Protein AF-A0A5C3Q0N4-F1 (afdb_monomer_lite)

Sequence (280 aa):
MAGRRRWVVMALEQFWRDPDSVKQDEATLDPSADFDLLDEVTTETSALGIVVRTDFTDDEAWSRFLERLERGEEDMRRSMMPESSEAGPSGEGDATEDVAMRGPAQADQEEEEDSEDDEDDEDAPPRILATLSPPPTSPIRPLLSGLSNIAVLRLLLTPSLRPAPSPPKGIKHDSRNSPLVDRNGWQEVYGGEGELDIWVYDQRSNGDGSVRVVSPSSDVAVYGSATGDSWRARVDHIVDLQFSMRMSGMKIDFGGMDRWEYAERVRNIEEVEKGLSRTA

Secondary structure (DSSP, 8-state):
--SHHHHHHHHHHHHHH-TTT---------GGGS--TTHIIIII---SEEEEE---S-HHHHHHHHHHHHHHHHHHHHHHS----------------------------------------TTSPPPSEEEE---TT-TTHHHHTT--HHHHHHHHSEEEEEEPPPPPTTPPPPTT--TTT-BTTEEEEEE-TT--EEEEE-TTHHHH-EEEEE-SS--TT-TT--TT-EEEEEHHHHHHHHHHHHHS-------STTSS-HHHHHHHHHHHHHHHHTT-

pLDDT: mean 79.04, std 19.01, range [34.56, 98.56]

Radius of gyration: 24.94 Å; chains: 1; bounding box: 61×43×90 Å

Organism: NCBI:txid1884261

Structure (mmCIF, N/CA/C/O backbone):
data_AF-A0A5C3Q0N4-F1
#
_entry.id   AF-A0A5C3Q0N4-F1
#
loop_
_atom_site.group_PDB
_atom_site.id
_atom_site.type_symbol
_atom_site.label_atom_id
_atom_site.label_alt_id
_atom_site.label_comp_id
_atom_site.label_asym_id
_atom_site.label_entity_id
_atom_site.label_seq_id
_atom_site.pdbx_PDB_ins_code
_atom_site.Cartn_x
_atom_site.Cartn_y
_atom_site.Cartn_z
_atom_site.occupancy
_atom_site.B_iso_or_equiv
_atom_site.auth_seq_id
_atom_site.auth_comp_id
_atom_site.auth_asym_id
_atom_site.auth_atom_id
_atom_site.pdbx_PDB_model_num
ATOM 1 N N . MET A 1 1 ? -7.690 11.797 -10.158 1.00 52.19 1 MET A N 1
ATOM 2 C CA . MET A 1 1 ? -6.397 12.375 -9.745 1.00 52.19 1 MET A CA 1
ATOM 3 C C . MET A 1 1 ? -6.193 13.685 -10.488 1.00 52.19 1 MET A C 1
ATOM 5 O O . MET A 1 1 ? -6.034 13.667 -11.699 1.00 52.19 1 MET A O 1
ATOM 9 N N . ALA A 1 2 ? -6.305 14.823 -9.825 1.00 48.38 2 ALA A N 1
ATOM 10 C CA . ALA A 1 2 ? -5.721 16.085 -10.277 1.00 48.38 2 ALA A CA 1
ATOM 11 C C . ALA A 1 2 ? -4.778 16.474 -9.135 1.00 48.38 2 ALA A C 1
ATOM 13 O O . ALA A 1 2 ? -5.197 16.350 -7.990 1.00 48.38 2 ALA A O 1
ATOM 14 N N . GLY A 1 3 ? -3.514 16.773 -9.426 1.00 73.44 3 GLY A N 1
ATOM 15 C CA . GLY A 1 3 ? -2.507 17.025 -8.392 1.00 73.44 3 GLY A CA 1
ATOM 16 C C . GLY A 1 3 ? -1.097 16.592 -8.795 1.00 73.44 3 GLY A C 1
ATOM 17 O O . GLY A 1 3 ? -0.907 15.899 -9.805 1.00 73.44 3 GLY A O 1
ATOM 18 N N . ARG A 1 4 ? -0.114 16.978 -7.973 1.00 79.56 4 ARG A N 1
ATOM 19 C CA . ARG A 1 4 ? 1.323 16.714 -8.151 1.00 79.56 4 ARG A CA 1
ATOM 20 C C . ARG A 1 4 ? 1.628 15.260 -8.515 1.00 79.56 4 ARG A C 1
ATOM 22 O O . ARG A 1 4 ? 2.335 15.015 -9.492 1.00 79.56 4 ARG A O 1
ATOM 29 N N . ARG A 1 5 ? 1.077 14.280 -7.785 1.00 82.06 5 ARG A N 1
ATOM 30 C CA . ARG A 1 5 ? 1.390 12.851 -7.998 1.00 82.06 5 ARG A CA 1
ATOM 31 C C . ARG A 1 5 ? 1.021 12.377 -9.399 1.00 82.06 5 ARG A C 1
ATOM 33 O O . ARG A 1 5 ? 1.782 11.639 -10.019 1.00 82.06 5 ARG A O 1
ATOM 40 N N . ARG A 1 6 ? -0.093 12.864 -9.960 1.00 82.12 6 ARG A N 1
ATOM 41 C CA . ARG A 1 6 ? -0.489 12.528 -11.337 1.00 82.12 6 ARG A CA 1
ATOM 42 C C . ARG A 1 6 ? 0.540 13.001 -12.355 1.00 82.12 6 ARG A C 1
ATOM 44 O O . ARG A 1 6 ? 0.815 12.270 -13.302 1.00 82.12 6 ARG A O 1
ATOM 51 N N . TRP A 1 7 ? 1.090 14.199 -12.176 1.00 83.12 7 TRP A N 1
ATOM 52 C CA . TRP A 1 7 ? 2.130 14.713 -13.063 1.00 83.12 7 TRP A CA 1
ATOM 53 C C . TRP A 1 7 ? 3.391 13.860 -13.004 1.00 83.12 7 TRP A C 1
ATOM 55 O O . TRP A 1 7 ? 3.920 13.506 -14.056 1.00 83.12 7 TRP A O 1
ATOM 65 N N . VAL A 1 8 ? 3.823 13.462 -11.803 1.00 85.38 8 VAL A N 1
ATOM 66 C CA . VAL A 1 8 ? 4.985 12.574 -11.644 1.00 85.38 8 VAL A CA 1
ATOM 67 C C . VAL A 1 8 ? 4.727 11.219 -12.308 1.00 85.38 8 VAL A C 1
ATOM 69 O O . VAL A 1 8 ? 5.568 10.751 -13.069 1.00 85.38 8 VAL A O 1
ATOM 72 N N . VAL A 1 9 ? 3.545 10.622 -12.113 1.00 86.38 9 VAL A N 1
ATOM 73 C CA . VAL A 1 9 ? 3.161 9.369 -12.791 1.00 86.38 9 VAL A CA 1
ATOM 74 C C . VAL A 1 9 ? 3.173 9.536 -14.314 1.00 86.38 9 VAL A C 1
ATOM 76 O O . VAL A 1 9 ? 3.708 8.682 -15.013 1.00 86.38 9 VAL A O 1
ATOM 79 N N . MET A 1 10 ? 2.650 10.641 -14.851 1.00 86.25 10 MET A N 1
ATOM 80 C CA . MET A 1 10 ? 2.678 10.901 -16.296 1.00 86.25 10 MET A CA 1
ATOM 81 C C . MET A 1 10 ? 4.103 11.067 -16.842 1.00 86.25 10 MET A C 1
ATOM 83 O O . MET A 1 10 ? 4.414 10.532 -17.907 1.00 86.25 10 MET A O 1
ATOM 87 N N . ALA A 1 11 ? 4.967 11.788 -16.125 1.00 87.19 11 ALA A N 1
ATOM 88 C CA . ALA A 1 11 ? 6.369 11.960 -16.497 1.00 87.19 11 ALA A CA 1
ATOM 89 C C . ALA A 1 11 ? 7.122 10.621 -16.467 1.00 87.19 11 ALA A C 1
ATOM 91 O O . ALA A 1 11 ? 7.887 10.312 -17.379 1.00 87.19 11 ALA A O 1
ATOM 92 N N . LEU A 1 12 ? 6.846 9.791 -15.463 1.00 88.75 12 LEU A N 1
ATOM 93 C CA . LEU A 1 12 ? 7.394 8.447 -15.333 1.00 88.75 12 LEU A CA 1
ATOM 94 C C . LEU A 1 12 ? 6.932 7.524 -16.469 1.00 88.75 12 LEU A C 1
ATOM 96 O O . LEU A 1 12 ? 7.740 6.822 -17.070 1.00 88.75 12 LEU A O 1
ATOM 100 N N . GLU A 1 13 ? 5.645 7.550 -16.816 1.00 89.38 13 GLU A N 1
ATOM 101 C CA . GLU A 1 13 ? 5.126 6.810 -17.969 1.00 89.38 13 GLU A CA 1
ATOM 102 C C . GLU A 1 13 ? 5.797 7.255 -19.272 1.00 89.38 13 GLU A C 1
ATOM 104 O O . GLU A 1 13 ? 6.130 6.417 -20.110 1.00 89.38 13 GLU A O 1
ATOM 109 N N . GLN A 1 14 ? 6.025 8.560 -19.445 1.00 87.06 14 GLN A N 1
ATOM 110 C CA . GLN A 1 14 ? 6.745 9.088 -20.600 1.00 87.06 14 GLN A CA 1
ATOM 111 C C . GLN A 1 14 ? 8.198 8.598 -20.633 1.00 87.06 14 GLN A C 1
ATOM 113 O O . GLN A 1 14 ? 8.644 8.140 -21.686 1.00 87.06 14 GLN A O 1
ATOM 118 N N . PHE A 1 15 ? 8.900 8.621 -19.495 1.00 89.25 15 PHE A N 1
ATOM 119 C CA . PHE A 1 15 ? 10.243 8.053 -19.370 1.00 89.25 15 PHE A CA 1
ATOM 120 C C . PHE A 1 15 ? 10.266 6.579 -19.793 1.00 89.25 15 PHE A C 1
ATOM 122 O O . PHE A 1 15 ? 11.111 6.176 -20.582 1.00 89.25 15 PHE A O 1
ATOM 129 N N . TRP A 1 16 ? 9.309 5.765 -19.346 1.00 89.88 16 TRP A N 1
ATOM 130 C CA . TRP A 1 16 ? 9.291 4.341 -19.687 1.00 89.88 16 TRP A CA 1
ATOM 131 C C . TRP A 1 16 ? 8.981 4.038 -21.156 1.00 89.88 16 TRP A C 1
ATOM 133 O O . TRP A 1 16 ? 9.352 2.962 -21.646 1.00 89.88 16 TRP A O 1
ATOM 143 N N . ARG A 1 17 ? 8.312 4.955 -21.867 1.00 87.00 17 ARG A N 1
ATOM 144 C CA . ARG A 1 17 ? 8.096 4.838 -23.317 1.00 87.00 17 ARG A CA 1
ATOM 145 C C . ARG A 1 17 ? 9.388 5.057 -24.095 1.00 87.00 17 ARG A C 1
ATOM 147 O O . ARG A 1 17 ? 9.651 4.297 -25.023 1.00 87.00 17 ARG A O 1
ATOM 154 N N . ASP A 1 18 ? 10.178 6.050 -23.704 1.00 84.94 18 ASP A N 1
ATOM 155 C CA . ASP A 1 18 ? 11.438 6.381 -24.366 1.00 84.94 18 ASP A CA 1
ATOM 156 C C . ASP A 1 18 ? 12.497 6.841 -23.345 1.00 84.94 18 ASP A C 1
ATOM 158 O O . ASP A 1 18 ? 12.704 8.048 -23.162 1.00 84.94 18 ASP A O 1
ATOM 162 N N . PRO A 1 19 ? 13.175 5.885 -22.675 1.00 81.62 19 PRO A N 1
ATOM 163 C CA . PRO A 1 19 ? 14.190 6.194 -21.669 1.00 81.62 19 PRO A CA 1
ATOM 164 C C . PRO A 1 19 ? 15.385 6.969 -22.240 1.00 81.62 19 PRO A C 1
ATOM 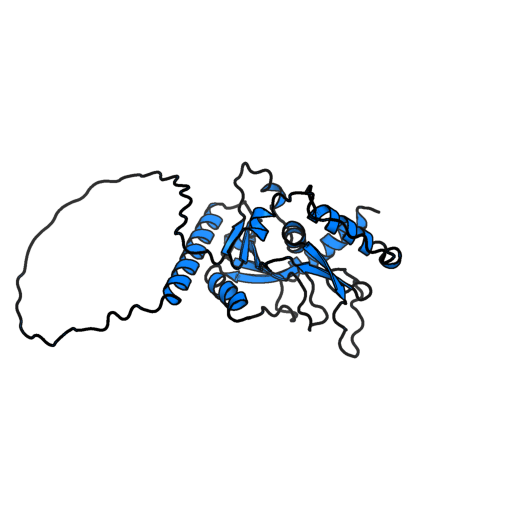166 O O . PRO A 1 19 ? 16.040 7.705 -21.507 1.00 81.62 19 PRO A O 1
ATOM 169 N N . ASP A 1 20 ? 15.654 6.828 -23.542 1.00 79.56 20 ASP A N 1
ATOM 170 C CA . ASP A 1 20 ? 16.784 7.466 -24.225 1.00 79.56 20 ASP A CA 1
ATOM 171 C C . ASP A 1 20 ? 16.478 8.923 -24.630 1.00 79.56 20 ASP A C 1
ATOM 173 O O . ASP A 1 20 ? 17.394 9.719 -24.857 1.00 79.56 20 ASP A O 1
ATOM 177 N N . SER A 1 21 ? 15.196 9.303 -24.713 1.00 71.69 21 SER A N 1
ATOM 178 C CA . SER A 1 21 ? 14.770 10.663 -25.083 1.00 71.69 21 SER A CA 1
ATOM 179 C C . SER A 1 21 ? 14.927 11.708 -23.985 1.00 71.69 21 SER A C 1
ATOM 181 O O . SER A 1 21 ? 15.011 12.906 -24.284 1.00 71.69 21 SER A O 1
ATOM 183 N N . VAL A 1 22 ? 14.963 11.285 -22.720 1.00 63.97 22 VAL A N 1
ATOM 184 C CA . VAL A 1 22 ? 15.022 12.202 -21.583 1.00 63.97 22 VAL A CA 1
ATOM 185 C C . VAL A 1 22 ? 16.471 12.635 -21.382 1.00 63.97 22 VAL A C 1
ATOM 187 O O . VAL A 1 22 ? 17.260 11.993 -20.693 1.00 63.97 22 VAL A O 1
ATOM 190 N N . LYS A 1 23 ? 16.843 13.758 -22.003 1.00 58.62 23 LYS A N 1
ATOM 191 C CA . LYS A 1 23 ? 18.068 14.474 -21.635 1.00 58.62 23 LYS A CA 1
ATOM 192 C C . LYS A 1 23 ? 17.918 14.916 -20.178 1.00 58.62 23 LYS A C 1
ATOM 194 O O . LYS A 1 23 ? 16.869 15.448 -19.828 1.00 58.62 23 LYS A O 1
ATOM 199 N N . GLN A 1 24 ? 18.943 14.691 -19.352 1.00 51.97 24 GLN A N 1
ATOM 200 C CA . GLN A 1 24 ? 19.031 15.174 -17.965 1.00 51.97 24 GLN A CA 1
ATOM 201 C C . GLN A 1 24 ? 19.107 16.714 -17.904 1.00 51.97 24 GLN A C 1
ATOM 203 O O . GLN A 1 24 ? 20.057 17.273 -17.366 1.00 51.97 24 GLN A O 1
ATOM 208 N N . ASP A 1 25 ? 18.146 17.426 -18.480 1.00 44.84 25 ASP A N 1
ATOM 209 C CA . ASP A 1 25 ? 17.916 18.803 -18.078 1.00 44.84 25 ASP A CA 1
ATOM 210 C C . ASP A 1 25 ? 17.132 18.724 -16.769 1.00 44.84 25 ASP A C 1
ATOM 212 O O . ASP A 1 25 ? 15.993 18.253 -16.743 1.00 44.84 25 ASP A O 1
ATOM 216 N N . GLU A 1 26 ? 17.786 19.107 -15.668 1.00 43.56 26 GLU A N 1
ATOM 217 C CA . GLU A 1 26 ? 17.176 19.296 -14.352 1.00 43.56 26 GLU A CA 1
ATOM 218 C C . GLU A 1 26 ? 16.040 20.318 -14.472 1.00 43.56 26 GLU A C 1
ATOM 220 O O . GLU A 1 26 ? 16.201 21.513 -14.230 1.00 43.56 26 GLU A O 1
ATOM 225 N N . ALA A 1 27 ? 14.855 19.855 -14.854 1.00 43.09 27 ALA A N 1
ATOM 226 C CA . ALA A 1 27 ? 13.637 20.588 -14.600 1.00 43.09 27 ALA A CA 1
ATOM 227 C C . ALA A 1 27 ? 13.398 20.496 -13.092 1.00 43.09 27 ALA A C 1
ATOM 229 O O . ALA A 1 27 ? 12.785 19.548 -12.600 1.00 43.09 27 ALA A O 1
ATOM 230 N N . THR A 1 28 ? 13.929 21.468 -12.347 1.00 44.09 28 THR A N 1
ATOM 231 C CA . THR A 1 28 ? 13.526 21.737 -10.967 1.00 44.09 28 THR A CA 1
ATOM 232 C C . THR A 1 28 ? 12.072 22.199 -11.021 1.00 44.09 28 THR A C 1
ATOM 234 O O . THR A 1 28 ? 11.764 23.383 -11.127 1.00 44.09 28 THR A O 1
ATOM 237 N N . LEU A 1 29 ? 11.161 21.234 -11.091 1.00 47.72 29 LEU A N 1
ATOM 238 C CA . LEU A 1 29 ? 9.734 21.478 -11.017 1.00 47.72 29 LEU A CA 1
ATOM 239 C C . LEU A 1 29 ? 9.422 21.737 -9.555 1.00 47.72 29 LEU A C 1
ATOM 241 O O . LEU A 1 29 ? 9.657 20.864 -8.726 1.00 47.72 29 LEU A O 1
ATOM 245 N N . ASP A 1 30 ? 8.938 22.940 -9.260 1.00 46.66 30 ASP A N 1
ATOM 246 C CA . ASP A 1 30 ? 8.442 23.305 -7.941 1.00 46.66 30 ASP A CA 1
ATOM 247 C C . ASP A 1 30 ? 7.179 22.473 -7.645 1.00 46.66 30 ASP A C 1
ATOM 249 O O . ASP A 1 30 ? 6.119 22.739 -8.221 1.00 46.66 30 ASP A O 1
ATOM 253 N N . PRO A 1 31 ? 7.260 21.429 -6.800 1.00 54.00 31 PRO A N 1
ATOM 254 C CA . PRO A 1 31 ? 6.147 20.525 -6.546 1.00 54.00 31 PRO A CA 1
ATOM 255 C C . PRO A 1 31 ? 5.123 21.137 -5.576 1.00 54.00 31 PRO A C 1
ATOM 257 O O . PRO A 1 31 ? 4.158 20.466 -5.222 1.00 54.00 31 PRO A O 1
ATOM 260 N N . SER A 1 32 ? 5.335 22.368 -5.097 1.00 53.78 32 SER A N 1
ATOM 261 C CA . SER A 1 32 ? 4.569 22.962 -3.994 1.00 53.78 32 SER A CA 1
ATOM 262 C C . SER A 1 32 ? 3.214 23.567 -4.387 1.00 53.78 32 SER A C 1
ATOM 264 O O . SER A 1 32 ? 2.458 23.973 -3.509 1.00 53.78 32 SER A O 1
ATOM 266 N N . ALA A 1 33 ? 2.878 23.633 -5.681 1.00 53.78 33 ALA A N 1
ATOM 267 C CA . ALA A 1 33 ? 1.740 24.428 -6.156 1.00 53.78 33 ALA A CA 1
ATOM 268 C C . ALA A 1 33 ? 0.395 23.680 -6.289 1.00 53.78 33 ALA A C 1
ATOM 270 O O . ALA A 1 33 ? -0.628 24.339 -6.460 1.00 53.78 33 ALA A O 1
ATOM 271 N N . ASP A 1 34 ? 0.368 22.345 -6.207 1.00 64.50 34 ASP A N 1
ATOM 272 C CA . ASP A 1 34 ? -0.847 21.543 -6.426 1.00 64.50 34 ASP A CA 1
ATOM 273 C C . ASP A 1 34 ? -1.160 20.662 -5.205 1.00 64.50 34 ASP A C 1
ATOM 275 O O . ASP A 1 34 ? -0.475 19.668 -4.964 1.00 64.50 34 ASP A O 1
ATOM 279 N N . PHE A 1 35 ? -2.222 21.016 -4.474 1.00 64.38 35 PHE A N 1
ATOM 280 C CA . PHE A 1 35 ? -2.763 20.256 -3.339 1.00 64.38 35 PHE A CA 1
ATOM 281 C C . PHE A 1 35 ? -3.266 18.876 -3.804 1.00 64.38 35 PHE A C 1
ATOM 283 O O . PHE A 1 35 ? -4.129 18.804 -4.686 1.00 64.38 35 PHE A O 1
ATOM 290 N N . ASP A 1 36 ? -2.743 17.780 -3.241 1.00 72.06 36 ASP A N 1
ATOM 291 C CA . ASP A 1 36 ? -3.292 16.437 -3.456 1.00 72.06 36 ASP A CA 1
ATOM 292 C C . ASP A 1 36 ? -4.354 16.136 -2.391 1.00 72.06 36 ASP A C 1
ATOM 294 O O . ASP A 1 36 ? -4.122 16.306 -1.198 1.00 72.06 36 ASP A O 1
ATOM 298 N N . LEU A 1 37 ? -5.519 15.631 -2.807 1.00 72.00 37 LEU A N 1
ATOM 299 C CA . LEU A 1 37 ? -6.620 15.266 -1.900 1.00 72.00 37 LEU A CA 1
ATOM 300 C C . LEU A 1 37 ? -6.229 14.201 -0.869 1.00 72.00 37 LEU A C 1
ATOM 302 O O . LEU A 1 37 ? -6.951 13.983 0.095 1.00 72.00 37 LEU A O 1
ATOM 306 N N . LEU A 1 38 ? -5.135 13.486 -1.121 1.00 78.12 38 LEU A N 1
ATOM 307 C CA . LEU A 1 38 ? -4.616 12.445 -0.250 1.00 78.12 38 LEU A CA 1
ATOM 308 C C . LEU A 1 38 ? -3.280 12.842 0.386 1.00 78.12 38 LEU A C 1
ATOM 310 O O . LEU A 1 38 ? -2.621 11.962 0.930 1.00 78.12 38 LEU A O 1
ATOM 314 N N . ASP A 1 39 ? -2.834 14.101 0.275 1.00 76.56 39 ASP A N 1
ATOM 315 C CA . ASP A 1 39 ? -1.637 14.572 0.990 1.00 76.56 39 ASP A CA 1
ATOM 316 C C . ASP A 1 39 ? -1.890 14.505 2.499 1.00 76.56 39 ASP A C 1
ATOM 318 O O . ASP A 1 39 ? -1.145 13.800 3.169 1.00 76.56 39 ASP A O 1
ATOM 322 N N . GLU A 1 40 ? -3.004 15.060 2.988 1.00 77.94 40 GLU A N 1
ATOM 323 C CA . GLU A 1 40 ? -3.427 15.035 4.403 1.00 77.94 40 GLU A CA 1
ATOM 324 C C . GLU A 1 40 ? -3.281 13.639 5.036 1.00 77.94 40 GLU A C 1
ATOM 326 O O . GLU A 1 40 ? -2.554 13.443 6.007 1.00 77.94 40 GLU A O 1
ATOM 331 N N . VAL A 1 41 ? -3.846 12.615 4.390 1.00 76.56 41 VAL A N 1
ATOM 332 C CA . VAL A 1 41 ? -3.795 11.223 4.869 1.00 76.56 41 VAL A CA 1
ATOM 333 C C . VAL A 1 41 ? -2.367 10.664 4.939 1.00 76.56 41 VAL A C 1
ATOM 335 O O . VAL A 1 41 ? -2.077 9.806 5.768 1.00 76.56 41 VAL A O 1
ATOM 338 N N . THR A 1 42 ? -1.478 11.107 4.050 1.00 77.44 42 THR A N 1
ATOM 339 C CA . THR A 1 42 ? -0.124 10.547 3.905 1.00 77.44 42 THR A CA 1
ATOM 340 C C . THR A 1 42 ? 0.957 11.333 4.637 1.00 77.44 42 THR A C 1
ATOM 342 O O . THR A 1 42 ? 1.965 10.739 5.003 1.00 77.44 42 THR A O 1
ATOM 345 N N . THR A 1 43 ? 0.775 12.640 4.841 1.00 76.88 43 THR A N 1
ATOM 346 C CA . THR A 1 43 ? 1.788 13.526 5.434 1.00 76.88 43 THR A CA 1
ATOM 347 C C . THR A 1 43 ? 1.421 14.016 6.826 1.00 76.88 43 THR A C 1
ATOM 349 O O . THR A 1 43 ? 2.321 14.349 7.590 1.00 76.88 43 THR A O 1
ATOM 352 N N . GLU A 1 44 ? 0.130 14.086 7.161 1.00 75.88 44 GLU A N 1
ATOM 353 C CA . GLU A 1 44 ? -0.330 14.638 8.444 1.00 75.88 44 GLU A CA 1
ATOM 354 C C . GLU A 1 44 ? -0.630 13.547 9.477 1.00 75.88 44 GLU A C 1
ATOM 356 O O . GLU A 1 44 ? -0.763 13.833 10.665 1.00 75.88 44 GLU A O 1
ATOM 361 N N . THR A 1 45 ? -0.672 12.277 9.060 1.00 81.44 45 THR A N 1
ATOM 362 C CA . THR A 1 45 ? -0.849 11.172 10.000 1.00 81.44 45 THR A CA 1
ATOM 363 C C . THR A 1 45 ? 0.414 10.936 10.832 1.00 81.44 45 THR A C 1
ATOM 365 O O . THR A 1 45 ? 1.515 10.786 10.306 1.00 81.44 45 THR A O 1
ATOM 368 N N . SER A 1 46 ? 0.250 10.858 12.153 1.00 85.88 46 SER A N 1
ATOM 369 C CA . SER A 1 46 ? 1.298 10.428 13.088 1.00 85.88 46 SER A CA 1
ATOM 370 C C . SER A 1 46 ? 1.435 8.903 13.172 1.00 85.88 46 SER A C 1
ATOM 372 O O . SER A 1 46 ? 2.292 8.400 13.903 1.00 85.88 46 SER A O 1
ATOM 374 N N . ALA A 1 47 ? 0.596 8.162 12.439 1.00 91.00 47 ALA A N 1
ATOM 375 C CA . ALA A 1 47 ? 0.594 6.712 12.457 1.00 91.00 47 ALA A CA 1
ATOM 376 C C . ALA A 1 47 ? 1.839 6.119 11.790 1.00 91.00 47 ALA A C 1
ATOM 378 O O . ALA A 1 47 ? 2.416 6.668 10.853 1.00 91.00 47 ALA A O 1
ATOM 379 N N . LEU A 1 48 ? 2.225 4.934 12.256 1.00 91.75 48 LEU A N 1
ATOM 380 C CA . LEU A 1 48 ? 3.376 4.194 11.745 1.00 91.75 48 LEU A CA 1
ATOM 381 C C . LEU A 1 48 ? 3.102 3.543 10.379 1.00 91.75 48 LEU A C 1
ATOM 383 O O . LEU A 1 48 ? 4.034 3.300 9.611 1.00 91.75 48 LEU A O 1
ATOM 387 N N . GLY A 1 49 ? 1.839 3.239 10.084 1.00 93.56 49 GLY A N 1
ATOM 388 C CA . GLY A 1 49 ? 1.380 2.688 8.812 1.00 93.56 49 GLY A CA 1
ATOM 389 C C . GLY A 1 49 ? -0.082 3.035 8.541 1.00 93.56 49 GLY A C 1
ATOM 390 O O . GLY A 1 49 ? -0.753 3.646 9.372 1.00 93.56 49 GLY A O 1
ATOM 391 N N . ILE A 1 50 ? -0.592 2.616 7.3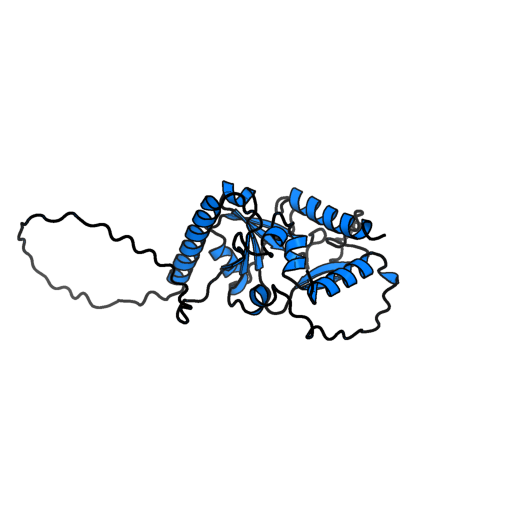84 1.00 95.25 50 ILE A N 1
ATOM 392 C CA . ILE A 1 50 ? -1.981 2.852 6.983 1.00 95.25 50 ILE A CA 1
ATOM 393 C C . ILE A 1 50 ? -2.635 1.605 6.397 1.00 95.25 50 ILE A C 1
ATOM 395 O O . ILE A 1 50 ? -2.051 0.910 5.566 1.00 95.25 50 ILE A O 1
ATOM 399 N N . VAL A 1 51 ? -3.881 1.344 6.792 1.00 97.69 51 VAL A N 1
ATOM 400 C CA . VAL A 1 51 ? -4.755 0.341 6.179 1.00 97.69 51 VAL A CA 1
ATOM 401 C C . VAL A 1 51 ? -5.677 1.016 5.171 1.00 97.69 51 VAL A C 1
ATOM 403 O O . VAL A 1 51 ? -6.533 1.820 5.527 1.00 97.69 51 VAL A O 1
ATOM 406 N N . VAL A 1 52 ? -5.538 0.658 3.902 1.00 97.44 52 VAL A N 1
ATOM 407 C CA . VAL A 1 52 ? -6.333 1.174 2.788 1.00 97.44 52 VAL A CA 1
ATOM 408 C C . VAL A 1 52 ? -7.434 0.180 2.454 1.00 97.44 52 VAL A C 1
ATOM 410 O O . VAL A 1 52 ? -7.159 -0.938 2.004 1.00 97.44 52 VAL A O 1
ATOM 413 N N . ARG A 1 53 ? -8.692 0.590 2.632 1.00 98.00 53 ARG A N 1
ATOM 414 C CA . ARG A 1 53 ? -9.844 -0.219 2.237 1.00 98.00 53 ARG A CA 1
ATOM 415 C C . ARG A 1 53 ? -10.081 -0.095 0.736 1.00 98.00 53 ARG A C 1
ATOM 417 O O . ARG A 1 53 ? -10.403 0.977 0.232 1.00 98.00 53 ARG A O 1
ATOM 424 N N . THR A 1 54 ? -9.923 -1.207 0.025 1.00 97.75 54 THR A N 1
ATOM 425 C CA . THR A 1 54 ? -10.155 -1.304 -1.426 1.00 97.75 54 THR A CA 1
ATOM 426 C C . THR A 1 54 ? -11.371 -2.148 -1.778 1.00 97.75 54 THR A C 1
ATOM 428 O O . THR A 1 54 ? -11.895 -2.024 -2.882 1.00 97.75 54 THR A O 1
ATOM 431 N N . ASP A 1 55 ? -11.855 -2.984 -0.860 1.00 97.81 55 ASP A N 1
ATOM 432 C CA . ASP A 1 55 ? -13.130 -3.673 -1.018 1.00 97.81 55 ASP A CA 1
ATOM 433 C C . ASP A 1 55 ? -14.182 -3.120 -0.059 1.00 97.81 55 ASP A C 1
ATOM 435 O O . ASP A 1 55 ? -13.955 -2.966 1.141 1.00 97.81 55 ASP A O 1
ATOM 439 N N . PHE A 1 56 ? -15.344 -2.819 -0.628 1.00 97.44 56 PHE A N 1
ATOM 440 C CA . PHE A 1 56 ? -16.455 -2.153 0.041 1.00 97.44 56 PHE A CA 1
ATOM 441 C C . PHE A 1 56 ? -17.739 -2.991 -0.015 1.00 97.44 56 PHE A C 1
ATOM 443 O O . PHE A 1 56 ? -18.832 -2.431 0.060 1.00 97.44 56 PHE A O 1
ATOM 450 N N . THR A 1 57 ? -17.617 -4.303 -0.245 1.00 97.56 57 THR A N 1
ATOM 451 C CA . THR A 1 57 ? -18.773 -5.189 -0.465 1.00 97.56 57 THR A CA 1
ATOM 452 C C . THR A 1 57 ? -19.386 -5.723 0.826 1.00 97.56 57 THR A C 1
ATOM 454 O O . THR A 1 57 ? -20.546 -6.128 0.814 1.00 97.56 57 THR A O 1
ATOM 457 N N . ASP A 1 58 ? -18.632 -5.690 1.924 1.00 98.06 58 ASP A N 1
ATOM 458 C CA . ASP A 1 58 ? -19.038 -6.193 3.233 1.00 98.06 58 ASP A CA 1
ATOM 459 C C . ASP A 1 58 ? -18.617 -5.189 4.321 1.00 98.06 58 ASP A C 1
ATOM 461 O O . ASP A 1 58 ? -17.438 -5.066 4.662 1.00 98.06 58 ASP A O 1
ATOM 465 N N . ASP A 1 59 ? -19.574 -4.396 4.807 1.00 97.62 59 ASP A N 1
ATOM 466 C CA . ASP A 1 59 ? -19.338 -3.423 5.881 1.00 97.62 59 ASP A CA 1
ATOM 467 C C . ASP A 1 59 ? -19.290 -4.096 7.264 1.00 97.62 59 ASP A C 1
ATOM 469 O O . ASP A 1 59 ? -18.558 -3.637 8.134 1.00 97.62 59 ASP A O 1
ATOM 473 N N . GLU A 1 60 ? -19.962 -5.236 7.454 1.00 98.25 60 GLU A N 1
ATOM 474 C CA . GLU A 1 60 ? -19.926 -5.985 8.716 1.00 98.25 60 GLU A CA 1
ATOM 475 C C . GLU A 1 60 ? -18.555 -6.644 8.932 1.00 98.25 60 GLU A C 1
ATOM 477 O O . GLU A 1 60 ? -18.004 -6.633 10.035 1.00 98.25 60 GLU A O 1
ATOM 482 N N . ALA A 1 61 ? -17.965 -7.217 7.879 1.00 98.31 61 ALA A N 1
ATOM 483 C CA . ALA A 1 61 ? -16.600 -7.732 7.931 1.00 98.31 61 ALA A CA 1
ATOM 484 C C . ALA A 1 61 ? -15.565 -6.625 8.158 1.00 98.31 61 ALA A C 1
ATOM 486 O O . ALA A 1 61 ? -14.553 -6.869 8.821 1.00 98.31 61 ALA A O 1
ATOM 487 N N . TRP A 1 62 ? -15.816 -5.421 7.641 1.00 98.31 62 TRP A N 1
ATOM 488 C CA . TRP A 1 62 ? -14.970 -4.261 7.894 1.00 98.31 62 TRP A CA 1
ATOM 489 C C . TRP A 1 62 ? -15.049 -3.803 9.355 1.00 98.31 62 TRP A C 1
ATOM 491 O O . TRP A 1 62 ? -14.003 -3.649 9.982 1.00 98.31 62 TRP A O 1
ATOM 501 N N . SER A 1 63 ? -16.244 -3.689 9.942 1.00 98.25 63 SER A N 1
ATOM 502 C CA . SER A 1 63 ? -16.392 -3.341 11.365 1.00 98.25 63 SER A CA 1
ATOM 503 C C . SER A 1 63 ? -15.704 -4.358 12.278 1.00 98.25 63 SER A C 1
ATOM 505 O O . SER A 1 63 ? -14.897 -3.986 13.124 1.00 98.25 63 SER A O 1
ATOM 507 N N . ARG A 1 64 ? -15.894 -5.663 12.029 1.00 98.50 64 ARG A N 1
ATOM 508 C CA . ARG A 1 64 ? -15.195 -6.728 12.776 1.00 98.50 64 ARG A CA 1
ATOM 509 C C . ARG A 1 64 ? -13.675 -6.673 12.621 1.00 98.50 64 ARG A C 1
ATOM 511 O O . ARG A 1 64 ? -12.941 -7.117 13.505 1.00 98.50 64 ARG A O 1
ATOM 518 N N . PHE A 1 65 ? -13.187 -6.205 11.473 1.00 98.56 65 PHE A N 1
ATOM 519 C CA . PHE A 1 65 ? -11.763 -5.984 11.260 1.00 98.56 65 PHE A CA 1
ATOM 520 C C . PHE A 1 65 ? -11.261 -4.809 12.107 1.00 98.56 65 PHE A C 1
ATOM 522 O O . PHE A 1 65 ? -10.250 -4.970 12.788 1.00 98.56 65 PHE A O 1
ATOM 529 N N . LEU A 1 66 ? -11.980 -3.683 12.122 1.00 98.12 66 LEU A N 1
ATOM 530 C CA . LEU A 1 66 ? -11.634 -2.511 12.930 1.00 98.12 66 LEU A CA 1
ATOM 531 C C . LEU A 1 66 ? -11.620 -2.826 14.429 1.00 98.12 66 LEU A C 1
ATOM 533 O O . LEU A 1 66 ? -10.617 -2.563 15.079 1.00 98.12 66 LEU A O 1
ATOM 537 N N . GLU A 1 67 ? -12.638 -3.513 14.952 1.00 98.00 67 GLU A N 1
ATOM 538 C CA . GLU A 1 67 ? -12.684 -3.918 16.368 1.00 98.00 67 GLU A CA 1
ATOM 539 C C . GLU A 1 67 ? -11.464 -4.759 16.785 1.00 98.00 67 GLU A C 1
ATOM 541 O O . GLU A 1 67 ? -10.951 -4.659 17.902 1.00 98.00 67 GLU A O 1
ATOM 546 N N . ARG A 1 68 ? -10.991 -5.641 15.894 1.00 98.00 68 ARG A N 1
ATOM 547 C CA . ARG A 1 68 ? -9.805 -6.473 16.153 1.00 98.00 68 ARG A CA 1
ATOM 548 C C . ARG A 1 68 ? -8.516 -5.677 16.039 1.00 98.00 68 ARG A C 1
ATOM 550 O O . ARG A 1 68 ? -7.586 -5.951 16.792 1.00 98.00 68 ARG A O 1
ATOM 557 N N . LEU A 1 69 ? -8.465 -4.730 15.108 1.00 97.69 69 LEU A N 1
ATOM 558 C CA . LEU A 1 69 ? -7.341 -3.821 14.950 1.00 97.69 69 LEU A CA 1
ATOM 559 C C . LEU A 1 69 ? -7.177 -2.955 16.203 1.00 97.69 69 LEU A C 1
ATOM 561 O O . LEU A 1 69 ? -6.103 -2.954 16.794 1.00 97.69 69 LEU A O 1
ATOM 565 N N . GLU A 1 70 ? -8.254 -2.317 16.655 1.00 96.56 70 GLU A N 1
ATOM 566 C CA . GLU A 1 70 ? -8.282 -1.475 17.857 1.00 96.56 70 GLU A CA 1
ATOM 567 C C . GLU A 1 70 ? -7.890 -2.255 19.110 1.00 96.56 70 GLU A C 1
ATOM 569 O O . GLU A 1 70 ? -7.064 -1.793 19.895 1.00 96.56 70 GLU A O 1
ATOM 574 N N . ARG A 1 71 ? -8.398 -3.485 19.267 1.00 96.56 71 ARG A N 1
ATOM 575 C CA . ARG A 1 71 ? -7.970 -4.371 20.357 1.00 96.56 71 ARG A CA 1
ATOM 576 C C . ARG A 1 71 ? -6.467 -4.649 20.314 1.00 96.56 71 ARG A C 1
ATOM 578 O O . ARG A 1 71 ? -5.816 -4.601 21.351 1.00 96.56 71 ARG A O 1
ATOM 585 N N . GLY A 1 72 ? -5.917 -4.925 19.131 1.00 96.06 72 GLY A N 1
ATOM 586 C CA . GLY A 1 72 ? -4.481 -5.139 18.962 1.00 96.06 72 GLY A CA 1
ATOM 587 C C . GLY A 1 72 ? -3.656 -3.896 19.307 1.00 96.06 72 GLY A C 1
ATOM 588 O O . GLY A 1 72 ? -2.607 -4.014 19.937 1.00 96.06 72 GLY A O 1
ATOM 589 N N . GLU A 1 73 ? -4.131 -2.703 18.939 1.00 95.62 73 GLU A N 1
ATOM 590 C CA . GLU A 1 73 ? -3.482 -1.438 19.301 1.00 95.62 73 GLU A CA 1
ATOM 591 C C . GLU A 1 73 ? -3.523 -1.172 20.810 1.00 95.62 73 GLU A C 1
ATOM 593 O O . GLU A 1 73 ? -2.514 -0.759 21.382 1.00 95.62 73 GLU A O 1
ATOM 598 N N . GLU A 1 74 ? -4.652 -1.450 21.465 1.00 93.94 74 GLU A N 1
ATOM 599 C CA . GLU A 1 74 ? -4.803 -1.350 22.920 1.00 93.94 74 GLU A CA 1
ATOM 600 C C . GLU A 1 74 ? -3.847 -2.296 23.656 1.00 93.94 74 GLU A C 1
ATOM 602 O O . GLU A 1 74 ? -3.103 -1.867 24.541 1.00 93.94 74 GLU A O 1
ATOM 607 N N . ASP A 1 75 ? -3.821 -3.572 23.262 1.00 93.94 75 ASP A N 1
ATOM 608 C CA . ASP A 1 75 ? -2.955 -4.588 23.865 1.00 93.94 75 ASP A CA 1
ATOM 609 C C . ASP A 1 75 ? -1.474 -4.200 23.727 1.00 93.94 75 ASP A C 1
ATOM 611 O O . ASP A 1 75 ? -0.702 -4.265 24.691 1.00 93.94 75 ASP A O 1
ATOM 615 N N . MET A 1 76 ? -1.090 -3.716 22.544 1.00 93.06 76 MET A N 1
ATOM 616 C CA . MET A 1 76 ? 0.255 -3.228 22.263 1.00 93.06 76 MET A CA 1
ATOM 617 C C . MET A 1 76 ? 0.608 -2.011 23.132 1.00 93.06 76 MET A C 1
ATOM 619 O O . MET A 1 76 ? 1.686 -1.969 23.732 1.00 93.06 76 MET A O 1
ATOM 623 N N . ARG A 1 77 ? -0.307 -1.049 23.287 1.00 90.50 77 ARG A N 1
ATOM 624 C CA . ARG A 1 77 ? -0.095 0.138 24.127 1.00 90.50 77 ARG A CA 1
ATOM 625 C C . ARG A 1 77 ? 0.056 -0.221 25.602 1.00 90.50 77 ARG A C 1
ATOM 627 O O . ARG A 1 77 ? 0.988 0.255 26.252 1.00 90.50 77 ARG A O 1
ATOM 634 N N . ARG A 1 78 ? -0.805 -1.105 26.117 1.00 91.00 78 ARG A N 1
ATOM 635 C CA . ARG A 1 78 ? -0.718 -1.619 27.492 1.00 91.00 78 ARG A CA 1
ATOM 636 C C . ARG A 1 78 ? 0.621 -2.314 27.740 1.00 91.00 78 ARG A C 1
ATOM 638 O O . ARG A 1 78 ? 1.181 -2.155 28.817 1.00 91.00 78 ARG A O 1
ATOM 645 N N . SER A 1 79 ? 1.159 -3.027 26.747 1.00 90.56 79 SER A N 1
ATOM 646 C CA . SER A 1 79 ? 2.466 -3.691 26.862 1.00 90.56 79 SER A CA 1
ATOM 647 C C . SER A 1 79 ? 3.660 -2.724 26.920 1.00 90.56 79 SER A C 1
ATOM 649 O O . SER A 1 79 ? 4.699 -3.067 27.482 1.00 90.56 79 SER A O 1
ATOM 651 N N . MET A 1 80 ? 3.525 -1.516 26.357 1.00 86.31 80 MET A N 1
ATOM 652 C CA . MET A 1 80 ? 4.577 -0.490 26.370 1.00 86.31 80 MET A CA 1
ATOM 653 C C . MET A 1 80 ? 4.568 0.377 27.622 1.00 86.31 80 MET A C 1
ATOM 655 O O . MET A 1 80 ? 5.596 0.968 27.960 1.00 86.31 80 MET A O 1
ATOM 659 N N . MET A 1 81 ? 3.426 0.488 28.301 1.00 84.06 81 MET A N 1
ATOM 660 C CA . MET A 1 81 ? 3.380 1.181 29.578 1.00 84.06 81 MET A CA 1
ATOM 661 C C . MET A 1 81 ? 4.124 0.329 30.611 1.00 84.06 81 MET A C 1
ATOM 663 O O . MET A 1 81 ? 3.774 -0.837 30.795 1.00 84.06 81 MET A O 1
ATOM 667 N N . PRO A 1 82 ? 5.165 0.863 31.278 1.00 69.94 82 PRO A N 1
ATOM 668 C CA . PRO A 1 82 ? 5.801 0.137 32.363 1.00 69.94 82 PRO A CA 1
ATOM 669 C C . PRO A 1 82 ? 4.712 -0.180 33.382 1.00 69.94 82 PRO A C 1
ATOM 671 O O . PRO A 1 82 ? 3.986 0.732 33.776 1.00 69.94 82 PRO A O 1
ATOM 674 N N . GLU A 1 83 ? 4.576 -1.451 33.776 1.00 61.69 83 GLU A N 1
ATOM 675 C CA . GLU A 1 83 ? 3.716 -1.821 34.896 1.00 61.69 83 GLU A CA 1
ATOM 676 C C . GLU A 1 83 ? 4.147 -0.961 36.078 1.00 61.69 83 GLU A C 1
ATOM 678 O O . GLU A 1 83 ? 5.201 -1.190 36.686 1.00 61.69 83 GLU A O 1
ATOM 683 N N . SER A 1 84 ? 3.368 0.093 36.332 1.00 54.72 84 SER A N 1
ATOM 684 C CA . SER A 1 84 ? 3.484 0.944 37.498 1.00 54.72 84 SER A CA 1
ATOM 685 C C . SER A 1 84 ? 3.478 -0.013 38.659 1.00 54.72 84 SER A C 1
ATOM 687 O O . SER A 1 84 ? 2.465 -0.637 38.962 1.00 54.72 84 SER A O 1
ATOM 689 N N . SER A 1 85 ? 4.667 -0.228 39.200 1.00 50.28 85 SER A N 1
ATOM 690 C CA . SER A 1 85 ? 4.906 -1.249 40.186 1.00 50.28 85 SER A CA 1
ATOM 691 C C . SER A 1 85 ? 4.180 -0.785 41.438 1.00 50.28 85 SER A C 1
ATOM 693 O O . SER A 1 85 ? 4.748 -0.068 42.259 1.00 50.28 85 SER A O 1
ATOM 695 N N . GLU A 1 86 ? 2.916 -1.177 41.591 1.00 49.62 86 GLU A N 1
ATOM 696 C CA . GLU A 1 86 ? 2.226 -1.199 42.875 1.00 49.62 86 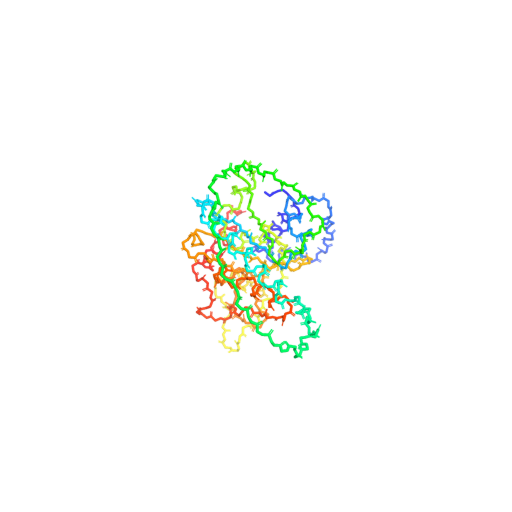GLU A CA 1
ATOM 697 C C . GLU A 1 86 ? 2.854 -2.319 43.714 1.00 49.62 86 GLU A C 1
ATOM 699 O O . GLU A 1 86 ? 2.259 -3.339 44.043 1.00 49.62 86 GLU A O 1
ATOM 704 N N . ALA A 1 87 ? 4.135 -2.136 44.026 1.00 50.72 87 ALA A N 1
ATOM 705 C CA . ALA A 1 87 ? 4.893 -2.935 44.957 1.00 50.72 87 ALA A CA 1
ATOM 706 C C . ALA A 1 87 ? 5.078 -2.115 46.234 1.00 50.72 87 ALA A C 1
ATOM 708 O O . ALA A 1 87 ? 6.138 -1.551 46.500 1.00 50.72 87 ALA A O 1
ATOM 709 N N . GLY A 1 88 ? 4.023 -2.107 47.047 1.00 45.50 88 GLY A N 1
ATOM 710 C CA . GLY A 1 88 ? 4.160 -2.135 48.499 1.00 45.50 88 GLY A CA 1
ATOM 711 C C . GLY A 1 88 ? 3.080 -1.357 49.259 1.00 45.50 88 GLY A C 1
ATOM 712 O O . GLY A 1 88 ? 2.650 -0.314 48.775 1.00 45.50 88 GLY A O 1
ATOM 713 N N . PRO A 1 89 ? 2.692 -1.773 50.485 1.00 50.16 89 PRO A N 1
ATOM 714 C CA . PRO A 1 89 ? 3.183 -2.911 51.269 1.00 50.16 89 PRO A CA 1
ATOM 715 C C . PRO A 1 89 ? 2.032 -3.728 51.895 1.00 50.16 89 PRO A C 1
ATOM 717 O O . PRO A 1 89 ? 1.372 -3.271 52.827 1.00 50.16 89 PRO A O 1
ATOM 720 N N . SER A 1 90 ? 1.813 -4.975 51.481 1.00 44.66 90 SER A N 1
ATOM 721 C CA . SER A 1 90 ? 0.978 -5.887 52.276 1.00 44.66 90 SER A CA 1
ATOM 722 C C . SER A 1 90 ? 1.825 -6.471 53.402 1.00 44.66 90 SER A C 1
ATOM 724 O O . SER A 1 90 ? 2.453 -7.521 53.263 1.00 44.66 90 SER A O 1
ATOM 726 N N . GLY A 1 91 ? 1.878 -5.715 54.501 1.00 45.44 91 GLY A N 1
ATOM 727 C CA . GLY A 1 91 ? 2.305 -6.206 55.798 1.00 45.44 91 GLY A CA 1
ATOM 728 C C . GLY A 1 91 ? 1.446 -7.394 56.221 1.00 45.44 91 GLY A C 1
ATOM 729 O O . GLY A 1 91 ? 0.224 -7.382 56.080 1.00 45.44 91 GLY A O 1
ATOM 730 N N . GLU A 1 92 ? 2.117 -8.418 56.733 1.00 48.47 92 GLU A N 1
ATOM 731 C CA . GLU A 1 92 ? 1.509 -9.543 57.427 1.00 48.47 92 GLU A CA 1
ATOM 732 C C . GLU A 1 92 ? 0.734 -9.017 58.646 1.00 48.47 92 GLU A C 1
ATOM 734 O O . GLU A 1 92 ? 1.314 -8.590 59.646 1.00 48.47 92 GLU A O 1
ATOM 739 N N . GLY A 1 93 ? -0.592 -9.012 58.527 1.00 42.34 93 GLY A N 1
ATOM 740 C CA . GLY A 1 93 ? -1.546 -8.698 59.580 1.00 42.34 93 GLY A CA 1
ATOM 741 C C . GLY A 1 93 ? -2.587 -9.806 59.652 1.00 42.34 93 GLY A C 1
ATOM 742 O O . GLY A 1 93 ? -3.456 -9.914 58.795 1.00 42.34 93 GLY A O 1
ATOM 743 N N . ASP A 1 94 ? -2.407 -10.641 60.662 1.00 41.84 94 ASP A N 1
ATOM 744 C CA . ASP A 1 94 ? -3.169 -11.816 61.072 1.00 41.84 94 ASP A CA 1
ATOM 745 C C . ASP A 1 94 ? -4.645 -11.524 61.453 1.00 41.84 94 ASP A C 1
ATOM 747 O O . ASP A 1 94 ? -4.987 -10.402 61.826 1.00 41.84 94 ASP A O 1
ATOM 751 N N . ALA A 1 95 ? -5.447 -12.600 61.464 1.00 41.16 95 ALA A N 1
ATOM 752 C CA . ALA A 1 95 ? -6.737 -12.805 62.148 1.00 41.16 95 ALA A CA 1
ATOM 753 C C . ALA A 1 95 ? -8.091 -12.499 61.440 1.00 41.16 95 ALA A C 1
ATOM 755 O O . ALA A 1 95 ? -8.625 -11.397 61.484 1.00 41.16 95 ALA A O 1
ATOM 756 N N . THR A 1 96 ? -8.666 -13.582 60.886 1.00 44.06 96 THR A N 1
ATOM 757 C CA . THR A 1 96 ? -9.981 -14.225 61.187 1.00 44.06 96 THR A CA 1
ATOM 758 C C . THR A 1 96 ? -11.340 -13.487 61.170 1.00 44.06 96 THR A C 1
ATOM 760 O O . THR A 1 96 ? -11.497 -12.407 61.717 1.00 44.06 96 THR A O 1
ATOM 763 N N . GLU A 1 97 ? -12.339 -14.282 60.734 1.00 41.72 97 GLU A N 1
ATOM 764 C CA . GLU A 1 97 ? -13.800 -14.287 61.012 1.00 41.72 97 GLU A CA 1
ATOM 765 C C . GLU A 1 97 ? -14.789 -13.689 59.982 1.00 41.72 97 GLU A C 1
ATOM 767 O O . GLU A 1 97 ? -15.069 -12.497 59.938 1.00 41.72 97 GLU A O 1
ATOM 772 N N . ASP A 1 98 ? -15.348 -14.602 59.167 1.00 40.38 98 ASP A N 1
ATOM 773 C CA . ASP A 1 98 ? -16.784 -14.955 59.071 1.00 40.38 98 ASP A CA 1
ATOM 774 C C . ASP A 1 98 ? -17.824 -13.886 59.466 1.00 40.38 98 ASP A C 1
ATOM 776 O O . ASP A 1 98 ? -17.932 -13.598 60.647 1.00 40.38 98 ASP A O 1
ATOM 780 N N . VAL A 1 99 ? -18.702 -13.457 58.535 1.00 44.78 99 VAL A N 1
ATOM 781 C CA . VAL A 1 99 ? -20.182 -13.422 58.702 1.00 44.78 99 VAL A CA 1
ATOM 782 C C . VAL A 1 99 ? -20.882 -13.365 57.327 1.00 44.78 99 VAL A C 1
ATOM 784 O O . VAL A 1 99 ? -20.527 -12.601 56.434 1.00 44.78 99 VAL A O 1
ATOM 787 N N . ALA A 1 100 ? -21.929 -14.179 57.204 1.00 41.31 100 ALA A N 1
ATOM 788 C CA . ALA A 1 100 ? -22.806 -14.386 56.060 1.00 41.31 100 ALA A CA 1
ATOM 789 C C . ALA A 1 100 ? -23.913 -13.313 55.837 1.00 41.31 100 ALA A C 1
ATOM 791 O O . ALA A 1 100 ? -24.290 -12.584 56.748 1.00 41.31 100 ALA A O 1
ATOM 792 N N . MET A 1 101 ? -24.560 -13.409 54.659 1.00 40.88 101 MET A N 1
ATOM 793 C CA . MET A 1 101 ? -25.989 -13.134 54.349 1.00 40.88 101 MET A CA 1
ATOM 794 C C . MET A 1 101 ? -26.480 -11.712 53.992 1.00 40.88 101 MET A C 1
ATOM 796 O O . MET A 1 101 ? -26.710 -10.885 54.868 1.00 40.88 101 MET A O 1
ATOM 800 N N . ARG A 1 102 ? -26.873 -11.541 52.713 1.00 39.47 102 ARG A N 1
ATOM 801 C CA . ARG A 1 102 ? -28.134 -10.955 52.154 1.00 39.47 102 ARG A CA 1
ATOM 802 C C . ARG A 1 102 ? -27.850 -10.565 50.693 1.00 39.47 102 ARG A C 1
ATOM 804 O O . ARG A 1 102 ? -26.834 -9.945 50.448 1.00 39.47 102 ARG A O 1
ATOM 811 N N . GLY A 1 103 ? -28.614 -10.931 49.665 1.00 34.56 103 GLY A N 1
ATOM 812 C CA . GLY A 1 103 ? -30.069 -10.844 49.498 1.00 34.56 103 GLY A CA 1
ATOM 813 C C . GLY A 1 103 ? -30.373 -9.773 48.419 1.00 34.56 103 GLY A C 1
ATOM 814 O O . GLY A 1 103 ? -29.685 -8.761 48.417 1.00 34.56 103 GLY A O 1
ATOM 815 N N . PRO A 1 104 ? -31.332 -9.982 47.495 1.00 61.78 104 PRO A N 1
ATOM 816 C CA . PRO A 1 104 ? -31.240 -9.570 46.083 1.00 61.78 104 PRO A CA 1
ATOM 817 C C . PRO A 1 104 ? -31.997 -8.274 45.721 1.00 61.78 104 PRO A C 1
ATOM 819 O O . PRO A 1 104 ? -32.950 -7.926 46.409 1.00 61.78 104 PRO A O 1
ATOM 822 N N . ALA A 1 105 ? -31.612 -7.631 44.609 1.00 38.16 105 ALA A N 1
ATOM 823 C CA . ALA A 1 105 ? -32.361 -6.704 43.724 1.00 38.16 105 ALA A CA 1
ATOM 824 C C . ALA A 1 105 ? -31.314 -6.101 42.748 1.00 38.16 105 ALA A C 1
ATOM 826 O O . ALA A 1 105 ? -30.174 -5.941 43.157 1.00 38.16 105 ALA A O 1
ATOM 827 N N . GLN A 1 106 ? -31.538 -5.770 41.477 1.00 42.78 106 GLN A N 1
ATOM 828 C CA . GLN A 1 106 ? -32.739 -5.322 40.785 1.00 42.78 106 GLN A CA 1
ATOM 829 C C . GLN A 1 106 ? -32.472 -5.403 39.266 1.00 42.78 106 GLN A C 1
ATOM 831 O O . GLN A 1 106 ? -31.335 -5.234 38.833 1.00 42.78 106 GLN A O 1
ATOM 836 N N . ALA A 1 107 ? -33.519 -5.696 38.498 1.00 42.41 107 ALA A N 1
ATOM 837 C CA . ALA A 1 107 ? -33.567 -5.599 37.042 1.00 42.41 107 ALA A CA 1
ATOM 838 C C . ALA A 1 107 ? -33.907 -4.164 36.594 1.00 42.41 107 ALA A C 1
ATOM 840 O O . ALA A 1 107 ? -34.378 -3.378 37.420 1.00 42.41 107 ALA A O 1
ATOM 841 N N . ASP A 1 108 ? -33.770 -3.939 35.281 1.00 39.06 108 ASP A N 1
ATOM 842 C CA . ASP A 1 108 ? -34.129 -2.752 34.484 1.00 39.06 108 ASP A CA 1
ATOM 843 C C . ASP A 1 108 ? -33.142 -1.576 34.638 1.00 39.06 108 ASP A C 1
ATOM 845 O O . ASP A 1 108 ? -32.731 -1.253 35.744 1.00 39.06 108 ASP A O 1
ATOM 849 N N . GLN A 1 109 ? -32.674 -0.900 33.587 1.00 42.69 109 GLN A N 1
ATOM 850 C CA . GLN A 1 109 ? -33.331 -0.550 32.328 1.00 42.69 109 GLN A CA 1
ATOM 851 C C . GLN A 1 109 ? -32.272 -0.197 31.265 1.00 42.69 109 GLN A C 1
ATOM 853 O O . GLN A 1 109 ? -31.170 0.230 31.597 1.00 42.69 109 GLN A O 1
ATOM 858 N N . GLU A 1 110 ? -32.638 -0.407 30.005 1.00 45.41 110 GLU A N 1
ATOM 859 C CA . GLU A 1 110 ? -31.909 -0.053 28.788 1.00 45.41 110 GLU A CA 1
ATOM 860 C C . GLU A 1 110 ? -31.743 1.473 28.672 1.00 45.41 110 GLU A C 1
ATOM 862 O O . GLU A 1 110 ? -32.733 2.200 28.750 1.00 45.41 110 GLU A O 1
ATOM 867 N N . GLU A 1 111 ? -30.519 1.948 28.439 1.00 42.53 111 GLU A N 1
ATOM 868 C CA . GLU A 1 111 ? -30.264 3.278 27.879 1.00 42.53 111 GLU A CA 1
ATOM 869 C C . GLU A 1 111 ? -29.536 3.079 26.544 1.00 42.53 111 GLU A C 1
ATOM 871 O O . GLU A 1 111 ? -28.375 2.677 26.489 1.00 42.53 111 GLU A O 1
ATOM 876 N N . GLU A 1 112 ? -30.294 3.263 25.459 1.00 49.94 112 GLU A N 1
ATOM 877 C CA . GLU A 1 112 ? -29.775 3.584 24.133 1.00 49.94 112 GLU A CA 1
ATOM 878 C C . GLU A 1 112 ? -29.188 4.998 24.209 1.00 49.94 112 GLU A C 1
ATOM 880 O O . GLU A 1 112 ? -29.938 5.972 24.285 1.00 49.94 112 GLU A O 1
ATOM 885 N N . GLU A 1 113 ? -27.863 5.115 24.181 1.00 41.88 113 GLU A N 1
ATOM 886 C CA . GLU A 1 113 ? -27.199 6.369 23.831 1.00 41.88 113 GLU A CA 1
ATOM 887 C C . GLU A 1 113 ? -26.495 6.194 22.486 1.00 41.88 113 GLU A C 1
ATOM 889 O O . GLU A 1 113 ? -25.479 5.516 22.332 1.00 41.88 113 GLU A O 1
ATOM 894 N N . ASP A 1 114 ? -27.159 6.780 21.495 1.00 50.12 114 ASP A N 1
ATOM 895 C CA . ASP A 1 114 ? -26.676 7.126 20.171 1.00 50.12 114 ASP A CA 1
ATOM 896 C C . ASP A 1 114 ? -25.638 8.249 20.340 1.00 50.12 114 ASP A C 1
ATOM 898 O O . ASP A 1 114 ? -25.982 9.432 20.386 1.00 50.12 114 ASP A O 1
ATOM 902 N N . SER A 1 115 ? -24.374 7.870 20.531 1.00 40.22 115 SER A N 1
ATOM 903 C CA . SER A 1 115 ? -23.241 8.798 20.563 1.00 40.22 115 SER A CA 1
ATOM 904 C C . SER A 1 115 ? -22.531 8.783 19.212 1.00 40.22 115 SER A C 1
ATOM 906 O O . SER A 1 115 ? -21.542 8.080 19.009 1.00 40.22 115 SER A O 1
ATOM 908 N N . GLU A 1 116 ? -23.052 9.585 18.284 1.00 49.47 116 GLU A N 1
ATOM 909 C CA . GLU A 1 116 ? -22.236 10.213 17.243 1.00 49.47 116 GLU A CA 1
ATOM 910 C C . GLU A 1 116 ? -21.381 11.294 17.921 1.00 49.47 116 GLU A C 1
ATOM 912 O O . GLU A 1 116 ? -21.774 12.458 17.984 1.00 49.47 116 GLU A O 1
ATOM 917 N N . ASP A 1 117 ? -20.243 10.883 18.482 1.00 39.59 117 ASP A N 1
ATOM 918 C CA . ASP A 1 117 ? -19.275 11.784 19.106 1.00 39.59 117 ASP A CA 1
ATOM 919 C C . ASP A 1 117 ? -17.963 11.742 18.315 1.00 39.59 117 ASP A C 1
ATOM 921 O O . ASP A 1 117 ? -17.039 10.984 18.606 1.00 39.59 117 ASP A O 1
ATOM 925 N N . ASP A 1 118 ? -17.917 12.552 17.254 1.00 45.06 118 ASP A N 1
ATOM 926 C CA . ASP A 1 118 ? -16.667 13.033 16.658 1.00 45.06 118 ASP A CA 1
ATOM 927 C C . ASP A 1 118 ? -16.084 14.111 17.599 1.00 45.06 118 ASP A C 1
ATOM 929 O O . ASP A 1 118 ? -16.030 15.301 17.272 1.00 45.06 118 ASP A O 1
ATOM 933 N N . GLU A 1 119 ? -15.692 13.703 18.809 1.00 41.53 119 GLU A N 1
ATOM 934 C CA . GLU A 1 119 ? -14.768 14.481 19.629 1.00 41.53 119 GLU A CA 1
ATOM 935 C C . GLU A 1 119 ? -13.359 14.255 19.066 1.00 41.53 119 GLU A C 1
ATOM 937 O O . GLU A 1 119 ? -12.807 13.154 19.124 1.00 41.53 119 GLU A O 1
ATOM 942 N N . ASP A 1 120 ? -12.782 15.317 18.492 1.00 45.34 120 ASP A N 1
ATOM 943 C CA . ASP A 1 120 ? -11.337 15.463 18.298 1.00 45.34 120 ASP A CA 1
ATOM 944 C C . ASP A 1 120 ? -10.674 15.436 19.685 1.00 45.34 120 ASP A C 1
ATOM 946 O O . ASP A 1 120 ? -10.378 16.462 20.302 1.00 45.34 120 ASP A O 1
ATOM 950 N N . ASP A 1 121 ? -10.514 14.227 20.208 1.00 43.38 121 ASP A N 1
ATOM 951 C CA . ASP A 1 121 ? -9.919 13.936 21.499 1.00 43.38 121 ASP A CA 1
ATOM 952 C C . ASP A 1 121 ? -8.401 14.144 21.358 1.00 43.38 121 ASP A C 1
ATOM 954 O O . ASP A 1 121 ? -7.644 13.235 21.008 1.00 43.38 121 ASP A O 1
ATOM 958 N N . GLU A 1 122 ? -7.946 15.389 21.558 1.00 53.41 122 GLU A N 1
ATOM 959 C CA . GLU A 1 122 ? -6.528 15.792 21.489 1.00 53.41 122 GLU A CA 1
ATOM 960 C C . GLU A 1 122 ? -5.632 15.017 22.486 1.00 53.41 122 GLU A C 1
ATOM 962 O O . GLU A 1 122 ? -4.405 15.060 22.370 1.00 53.41 122 GLU A O 1
ATOM 967 N N . ASP A 1 123 ? -6.228 14.270 23.424 1.00 56.19 123 ASP A N 1
ATOM 968 C CA . ASP A 1 123 ? -5.550 13.387 24.380 1.00 56.19 123 ASP A CA 1
ATOM 969 C C . ASP A 1 123 ? -5.567 11.894 23.976 1.00 56.19 123 ASP A C 1
ATOM 971 O O . ASP A 1 123 ? -4.990 11.051 24.679 1.00 56.19 123 ASP A O 1
ATOM 975 N N . ALA A 1 124 ? -6.168 11.532 22.835 1.00 59.41 124 ALA A N 1
ATOM 976 C CA . ALA A 1 124 ? -6.136 10.160 22.349 1.00 59.41 124 ALA A CA 1
ATOM 977 C C . ALA A 1 124 ? -4.692 9.749 21.990 1.00 59.41 124 ALA A C 1
ATOM 979 O O . ALA A 1 124 ? -3.993 10.443 21.241 1.00 59.41 124 ALA A O 1
ATOM 980 N N . PRO A 1 125 ? -4.198 8.605 22.499 1.00 64.31 125 PRO A N 1
ATOM 981 C CA . PRO A 1 125 ? -2.844 8.157 22.210 1.00 64.31 125 PRO A CA 1
ATOM 982 C C . PRO A 1 125 ? -2.654 7.925 20.700 1.00 64.31 125 PRO A C 1
ATOM 984 O O . PRO A 1 125 ? -3.573 7.444 20.031 1.00 64.31 125 PRO A O 1
ATOM 987 N N . PRO A 1 126 ? -1.457 8.205 20.151 1.00 77.12 126 PRO A N 1
ATOM 988 C CA . PRO A 1 126 ? -1.208 8.084 18.719 1.00 77.12 126 PRO A CA 1
ATOM 989 C C . PRO A 1 126 ? -1.457 6.649 18.239 1.00 77.12 126 PRO A C 1
ATOM 991 O O . PRO A 1 126 ? -0.973 5.685 18.842 1.00 77.12 126 PRO A O 1
ATOM 994 N N . ARG A 1 127 ? -2.212 6.513 17.143 1.00 89.00 127 ARG A N 1
ATOM 995 C CA . ARG A 1 127 ? -2.515 5.218 16.515 1.00 89.00 127 ARG A CA 1
ATOM 996 C C . ARG A 1 127 ? -1.258 4.604 15.901 1.00 89.00 127 ARG A C 1
ATOM 998 O O . ARG A 1 127 ? -0.390 5.312 15.394 1.00 89.00 127 ARG A O 1
ATOM 1005 N N . ILE A 1 128 ? -1.171 3.276 15.894 1.00 93.38 128 ILE A N 1
ATOM 1006 C CA . ILE A 1 128 ? -0.086 2.559 15.206 1.00 93.38 128 ILE A CA 1
ATOM 1007 C C . ILE A 1 128 ? -0.414 2.473 13.712 1.00 93.38 128 ILE A C 1
ATOM 1009 O O . ILE A 1 128 ? 0.460 2.672 12.868 1.00 93.38 128 ILE A O 1
ATOM 1013 N N . LEU A 1 129 ? -1.676 2.214 13.380 1.00 95.12 129 LEU A N 1
ATOM 1014 C CA . LEU A 1 129 ? -2.194 2.107 12.028 1.00 95.12 129 LEU A CA 1
ATOM 1015 C C . LEU A 1 129 ? -3.352 3.090 11.828 1.00 95.12 129 LEU A C 1
ATOM 1017 O O . LEU A 1 129 ? -4.415 2.972 12.434 1.00 95.12 129 LEU A O 1
ATOM 1021 N N . ALA A 1 130 ? -3.172 4.040 10.913 1.00 94.44 130 ALA A N 1
ATOM 1022 C CA . ALA A 1 130 ? -4.277 4.835 10.394 1.00 94.44 130 ALA A CA 1
ATOM 1023 C C . ALA A 1 130 ? -5.156 3.981 9.470 1.00 94.44 130 ALA A C 1
ATOM 1025 O O . ALA A 1 130 ? -4.711 2.969 8.919 1.00 94.44 130 ALA A O 1
ATOM 1026 N N . THR A 1 131 ? -6.401 4.400 9.239 1.00 95.19 131 THR A N 1
ATOM 1027 C CA . THR A 1 131 ? -7.287 3.735 8.274 1.00 95.19 131 THR A CA 1
ATOM 1028 C C . THR A 1 131 ? -7.780 4.722 7.221 1.00 95.19 131 THR A C 1
ATOM 1030 O O . THR A 1 131 ? -8.166 5.844 7.527 1.00 95.19 131 THR A O 1
ATOM 1033 N N . LEU A 1 132 ? -7.763 4.299 5.957 1.00 95.12 132 LEU A N 1
ATOM 1034 C CA . LEU A 1 132 ? -8.328 5.025 4.826 1.00 95.12 132 LEU A CA 1
ATOM 1035 C C . LEU A 1 132 ? -9.535 4.246 4.304 1.00 95.12 132 LEU A C 1
ATOM 1037 O O . LEU A 1 132 ? -9.411 3.355 3.459 1.00 95.12 132 LEU A O 1
ATOM 1041 N N . SER A 1 133 ? -10.709 4.589 4.830 1.00 95.81 133 SER A N 1
ATOM 1042 C CA . SER A 1 133 ? -11.999 4.022 4.430 1.00 95.81 133 SER A CA 1
ATOM 1043 C C . SER A 1 133 ? -13.026 5.143 4.244 1.00 95.81 133 SER A C 1
ATOM 1045 O O . SER A 1 133 ? -13.766 5.460 5.173 1.00 95.81 133 SER A O 1
ATOM 1047 N N . PRO A 1 134 ? -13.098 5.762 3.053 1.00 93.38 134 PRO A N 1
ATOM 1048 C CA . PRO A 1 134 ? -14.021 6.862 2.813 1.00 93.38 134 PRO A CA 1
ATOM 1049 C C . PRO A 1 134 ? -15.499 6.416 2.875 1.00 93.38 134 PRO A C 1
ATOM 1051 O O . PRO A 1 134 ? -15.836 5.302 2.446 1.00 93.38 134 PRO A O 1
ATOM 1054 N N . PRO A 1 135 ? -16.413 7.294 3.336 1.00 93.62 135 PRO A N 1
ATOM 1055 C CA . PRO A 1 135 ? -17.838 6.984 3.438 1.00 93.62 135 PRO A CA 1
ATOM 1056 C C . PRO A 1 135 ? -18.480 6.739 2.058 1.00 93.62 135 PRO A C 1
ATOM 1058 O O . PRO A 1 135 ? -17.920 7.143 1.033 1.00 93.62 135 PRO A O 1
ATOM 1061 N N . PRO A 1 136 ? -19.668 6.098 1.986 1.00 93.06 136 PRO A N 1
ATOM 1062 C CA . PRO A 1 136 ? -20.348 5.782 0.721 1.00 93.06 136 PRO A CA 1
ATOM 1063 C C . PRO A 1 136 ? -20.570 6.983 -0.206 1.00 93.06 136 PRO A C 1
ATOM 1065 O O . PRO A 1 136 ? -20.583 6.835 -1.425 1.00 93.06 136 PRO A O 1
ATOM 1068 N N . THR A 1 137 ? -20.741 8.169 0.374 1.00 92.62 137 THR A N 1
ATOM 1069 C CA . THR A 1 137 ? -20.989 9.436 -0.324 1.00 92.62 137 THR A CA 1
ATOM 1070 C C . THR A 1 137 ? -19.718 10.096 -0.861 1.00 92.62 137 THR A C 1
ATOM 1072 O O . THR A 1 137 ? -19.806 11.021 -1.667 1.00 92.62 137 THR A O 1
ATOM 1075 N N . SER A 1 138 ? -18.536 9.639 -0.439 1.00 91.75 138 SER A N 1
ATOM 1076 C CA . SER A 1 138 ? -17.272 10.262 -0.818 1.00 91.75 138 SER A CA 1
ATOM 1077 C C . SER A 1 138 ? -16.902 9.955 -2.275 1.00 91.75 138 SER A C 1
ATOM 1079 O O . SER A 1 138 ? -16.893 8.788 -2.683 1.00 91.75 138 SER A O 1
ATOM 1081 N N . PRO A 1 139 ? -16.484 10.966 -3.062 1.00 88.50 139 PRO A N 1
ATOM 1082 C CA . PRO A 1 139 ? -16.015 10.766 -4.433 1.00 88.50 139 PRO A CA 1
ATOM 1083 C C . PRO A 1 139 ? -14.695 9.980 -4.516 1.00 88.50 139 PRO A C 1
ATOM 1085 O O . PRO A 1 139 ? -14.305 9.557 -5.604 1.00 88.50 139 PRO A O 1
ATOM 1088 N N . ILE A 1 140 ? -14.003 9.774 -3.389 1.00 88.44 140 ILE A N 1
ATOM 1089 C CA . ILE A 1 140 ? -12.752 9.008 -3.311 1.00 88.44 140 ILE A CA 1
ATOM 1090 C C . ILE A 1 140 ? -13.032 7.502 -3.251 1.00 88.44 140 ILE A C 1
ATOM 1092 O O . ILE A 1 140 ? -12.237 6.715 -3.761 1.00 88.44 140 ILE A O 1
ATOM 1096 N N . ARG A 1 141 ? -14.178 7.069 -2.706 1.00 92.25 141 ARG A N 1
ATOM 1097 C CA . ARG A 1 141 ? -14.503 5.639 -2.555 1.00 92.25 141 ARG A CA 1
ATOM 1098 C C . ARG A 1 141 ? -14.430 4.859 -3.879 1.00 92.25 141 ARG A C 1
ATOM 1100 O O . ARG A 1 141 ? -13.768 3.822 -3.904 1.00 92.25 141 ARG A O 1
ATOM 1107 N N . PRO A 1 142 ? -14.981 5.350 -5.010 1.00 92.06 142 PRO A N 1
ATOM 1108 C CA . PRO A 1 142 ? -14.811 4.688 -6.304 1.00 92.06 142 PRO A CA 1
ATOM 1109 C C . PRO A 1 142 ? -13.359 4.641 -6.797 1.00 92.06 142 PRO A C 1
ATOM 1111 O O . PRO A 1 142 ? -13.013 3.737 -7.550 1.00 92.06 142 PRO A O 1
ATOM 1114 N N . LEU A 1 143 ? -12.513 5.597 -6.391 1.00 90.56 143 LEU A N 1
ATOM 1115 C CA . LEU A 1 143 ? -11.094 5.623 -6.761 1.00 90.56 143 LEU A CA 1
ATOM 1116 C C . LEU A 1 143 ? -10.292 4.553 -6.022 1.00 90.56 143 LEU A C 1
ATOM 1118 O O . LEU A 1 143 ? -9.323 4.061 -6.582 1.00 90.56 143 LEU A O 1
ATOM 1122 N N . LEU A 1 144 ? -10.685 4.197 -4.796 1.00 94.25 144 LEU A N 1
ATOM 1123 C CA . LEU A 1 144 ? -10.029 3.152 -4.001 1.00 94.25 144 LEU A CA 1
ATOM 1124 C C . LEU A 1 144 ? -10.537 1.742 -4.315 1.00 94.25 144 LEU A C 1
ATOM 1126 O O . LEU A 1 144 ? -9.866 0.754 -4.016 1.00 94.25 144 LEU A O 1
ATOM 1130 N N . SER A 1 145 ? -11.720 1.637 -4.918 1.00 96.31 145 SER A N 1
ATOM 1131 C CA . SER A 1 145 ? -12.384 0.358 -5.136 1.00 96.31 145 SER A CA 1
ATOM 1132 C C . SER A 1 145 ? -11.586 -0.554 -6.073 1.00 96.31 145 SER A C 1
ATOM 1134 O O . SER A 1 145 ? -11.361 -0.240 -7.241 1.00 96.31 145 SER A O 1
ATOM 1136 N N . GLY A 1 146 ? -11.221 -1.734 -5.576 1.00 95.06 146 GLY A N 1
ATOM 1137 C CA . GLY A 1 146 ? -10.583 -2.795 -6.346 1.00 95.06 146 GLY A CA 1
ATOM 1138 C C . GLY A 1 146 ? -9.181 -2.461 -6.855 1.00 95.06 146 GLY A C 1
ATOM 1139 O O . GLY A 1 146 ? -8.752 -3.073 -7.834 1.00 95.06 146 GLY A O 1
ATOM 1140 N N . LEU A 1 147 ? -8.468 -1.514 -6.240 1.00 95.56 147 LEU A N 1
ATOM 1141 C CA . LEU A 1 147 ? -7.113 -1.155 -6.660 1.00 95.56 147 LEU A CA 1
ATOM 1142 C C . LEU A 1 147 ? -6.128 -2.335 -6.560 1.00 95.56 147 LEU A C 1
ATOM 1144 O O . LEU A 1 147 ? -6.226 -3.206 -5.690 1.00 95.56 147 LEU A O 1
ATOM 1148 N N . SER A 1 148 ? -5.172 -2.366 -7.490 1.00 95.62 148 SER A N 1
ATOM 1149 C CA . SER A 1 148 ? -3.978 -3.206 -7.376 1.00 95.62 148 SER A CA 1
ATOM 1150 C C . SER A 1 148 ? -2.967 -2.569 -6.427 1.00 95.62 148 SER A C 1
ATOM 1152 O O . SER A 1 148 ? -3.066 -1.386 -6.097 1.00 95.62 148 SER A O 1
ATOM 1154 N N . ASN A 1 149 ? -1.949 -3.324 -6.028 1.00 95.75 149 ASN A N 1
ATOM 1155 C CA . ASN A 1 149 ? -0.861 -2.789 -5.208 1.00 95.75 149 ASN A CA 1
ATOM 1156 C C . ASN A 1 149 ? -0.166 -1.585 -5.852 1.00 95.75 149 ASN A C 1
ATOM 1158 O O . ASN A 1 149 ? 0.069 -0.584 -5.183 1.00 95.75 149 ASN A O 1
ATOM 1162 N N . ILE A 1 150 ? 0.135 -1.655 -7.152 1.00 94.81 150 ILE A N 1
ATOM 1163 C CA . ILE A 1 150 ? 0.778 -0.539 -7.858 1.00 94.81 150 ILE A CA 1
ATOM 1164 C C . ILE A 1 150 ? -0.143 0.671 -7.932 1.00 94.81 150 ILE A C 1
ATOM 1166 O O . ILE A 1 150 ? 0.318 1.795 -7.747 1.00 94.81 150 ILE A O 1
ATOM 1170 N N . ALA A 1 151 ? -1.440 0.467 -8.151 1.00 94.12 151 ALA A N 1
ATOM 1171 C CA . ALA A 1 151 ? -2.379 1.575 -8.187 1.00 94.12 151 ALA A CA 1
ATOM 1172 C C . ALA A 1 151 ? -2.494 2.271 -6.821 1.00 94.12 151 ALA A C 1
ATOM 1174 O O . ALA A 1 151 ? -2.522 3.499 -6.772 1.00 94.12 151 ALA A O 1
ATOM 1175 N N . VAL A 1 152 ? -2.483 1.510 -5.717 1.00 94.50 152 VAL A N 1
ATOM 1176 C CA . VAL A 1 152 ? -2.431 2.072 -4.357 1.00 94.50 152 VAL A CA 1
ATOM 1177 C C . VAL A 1 152 ? -1.126 2.843 -4.135 1.00 94.50 152 VAL A C 1
ATOM 1179 O O . VAL A 1 152 ? -1.166 3.979 -3.668 1.00 94.50 152 VAL A O 1
ATOM 1182 N N . LEU A 1 153 ? 0.022 2.278 -4.522 1.00 93.31 153 LEU A N 1
ATOM 1183 C CA . LEU A 1 153 ? 1.319 2.948 -4.390 1.00 93.31 153 LEU A CA 1
ATOM 1184 C C . LEU A 1 153 ? 1.381 4.256 -5.192 1.00 93.31 153 LEU A C 1
ATOM 1186 O O . LEU A 1 153 ? 1.817 5.266 -4.658 1.00 93.31 153 LEU A O 1
ATOM 1190 N N . ARG A 1 154 ? 0.892 4.277 -6.438 1.00 91.31 154 ARG A N 1
ATOM 1191 C CA . ARG A 1 154 ? 0.807 5.497 -7.272 1.00 91.31 154 ARG A CA 1
ATOM 1192 C C . ARG A 1 154 ? -0.134 6.542 -6.709 1.00 91.31 154 ARG A C 1
ATOM 1194 O O . ARG A 1 154 ? 0.041 7.729 -6.977 1.00 91.31 154 ARG A O 1
ATOM 1201 N N . LEU A 1 155 ? -1.163 6.088 -6.005 1.00 89.81 155 LEU A N 1
ATOM 1202 C CA . LEU A 1 155 ? -2.145 6.967 -5.414 1.00 89.81 155 LEU A CA 1
ATOM 1203 C C . LEU A 1 155 ? -1.602 7.631 -4.150 1.00 89.81 155 LEU A C 1
ATOM 1205 O O . LEU A 1 155 ? -1.865 8.812 -3.968 1.00 89.81 155 LEU A O 1
ATOM 1209 N N . LEU A 1 156 ? -0.868 6.901 -3.303 1.00 89.38 156 LEU A N 1
ATOM 1210 C CA . LEU A 1 156 ? -0.470 7.358 -1.965 1.00 89.38 156 LEU A CA 1
ATOM 1211 C C . LEU A 1 156 ? 0.990 7.801 -1.852 1.00 89.38 156 LEU A C 1
ATOM 1213 O O . LEU A 1 156 ? 1.301 8.640 -1.018 1.00 89.38 156 LEU A O 1
ATOM 1217 N N . LEU A 1 157 ? 1.888 7.264 -2.673 1.00 89.94 157 LEU A N 1
ATOM 1218 C CA . LEU A 1 157 ? 3.319 7.544 -2.595 1.00 89.94 157 LEU A CA 1
ATOM 1219 C C . LEU A 1 157 ? 3.820 8.229 -3.863 1.00 89.94 157 LEU A C 1
ATOM 1221 O O . LEU A 1 157 ? 3.226 8.139 -4.939 1.00 89.94 157 LEU A O 1
ATOM 1225 N N . THR A 1 158 ? 4.961 8.903 -3.740 1.00 87.75 158 THR A N 1
ATOM 1226 C CA . THR A 1 158 ? 5.614 9.531 -4.886 1.00 87.75 158 THR A CA 1
ATOM 1227 C C . THR A 1 158 ? 6.436 8.478 -5.624 1.00 87.75 158 THR A C 1
ATOM 1229 O O . THR A 1 158 ? 7.324 7.859 -5.027 1.00 87.75 158 THR A O 1
ATOM 1232 N N . PRO A 1 159 ? 6.169 8.243 -6.918 1.00 90.06 159 PRO A N 1
ATOM 1233 C CA . PRO A 1 159 ? 6.985 7.328 -7.686 1.00 90.06 159 PRO A CA 1
ATOM 1234 C C . PRO A 1 159 ? 8.346 7.955 -8.005 1.00 90.06 159 PRO A C 1
ATOM 1236 O O . PRO A 1 159 ? 8.475 9.162 -8.206 1.00 90.06 159 PRO A O 1
ATOM 1239 N N . SER A 1 160 ? 9.362 7.111 -8.084 1.00 89.94 160 SER A N 1
ATOM 1240 C CA . SER A 1 160 ? 10.741 7.471 -8.377 1.00 89.94 160 SER A CA 1
ATOM 1241 C C . SER A 1 160 ? 11.419 6.365 -9.186 1.00 89.94 160 SER A C 1
ATOM 1243 O O . SER A 1 160 ? 10.916 5.245 -9.311 1.00 89.94 160 SER A O 1
ATOM 1245 N N . LEU A 1 161 ? 12.576 6.690 -9.750 1.00 90.00 161 LEU A N 1
ATOM 1246 C CA . LEU A 1 161 ? 13.422 5.768 -10.491 1.00 90.00 161 LEU A CA 1
ATOM 1247 C C . LEU A 1 161 ? 14.682 5.484 -9.693 1.00 90.00 161 LEU A C 1
ATOM 1249 O O . LEU A 1 161 ? 15.331 6.393 -9.176 1.00 90.00 161 LEU A O 1
ATOM 1253 N N . ARG A 1 162 ? 15.076 4.217 -9.659 1.00 88.38 162 ARG A N 1
ATOM 1254 C CA . ARG A 1 162 ? 16.374 3.807 -9.128 1.00 88.38 162 ARG A CA 1
ATOM 1255 C C . ARG A 1 162 ? 17.058 2.814 -10.062 1.00 88.38 162 ARG A C 1
ATOM 1257 O O . ARG A 1 162 ? 16.372 2.148 -10.841 1.00 88.38 162 ARG A O 1
ATOM 1264 N N . PRO A 1 163 ? 18.383 2.646 -9.958 1.00 87.94 163 PRO A N 1
ATOM 1265 C CA . PRO A 1 163 ? 19.057 1.520 -10.584 1.00 87.94 163 PRO A CA 1
ATOM 1266 C C . PRO A 1 163 ? 18.474 0.194 -10.081 1.00 87.94 163 PRO A C 1
ATOM 1268 O O . PRO A 1 163 ? 18.305 0.003 -8.873 1.00 87.94 163 PRO A O 1
ATOM 1271 N N . ALA A 1 164 ? 18.176 -0.721 -11.000 1.00 86.88 164 ALA A N 1
ATOM 1272 C CA . ALA A 1 164 ? 17.760 -2.071 -10.650 1.00 86.88 164 ALA A CA 1
ATOM 1273 C C . ALA A 1 164 ? 18.927 -2.823 -9.972 1.00 86.88 164 ALA A C 1
ATOM 1275 O O . ALA A 1 164 ? 20.094 -2.611 -10.336 1.00 86.88 164 ALA A O 1
ATOM 1276 N N . PRO A 1 165 ? 18.658 -3.718 -9.002 1.00 84.38 165 PRO A N 1
ATOM 1277 C CA . PRO A 1 165 ? 19.688 -4.580 -8.434 1.00 84.38 165 PRO A CA 1
ATOM 1278 C C . PRO A 1 165 ? 20.425 -5.357 -9.533 1.00 84.38 165 PRO A C 1
ATOM 1280 O O . PRO A 1 165 ? 19.826 -5.792 -10.513 1.00 84.38 165 PRO A O 1
ATOM 1283 N N . SER A 1 166 ? 21.736 -5.555 -9.386 1.00 83.19 166 SER A N 1
ATOM 1284 C CA . SER A 1 166 ? 22.491 -6.337 -10.372 1.00 83.19 166 SER A CA 1
ATOM 1285 C C . SER A 1 166 ? 22.122 -7.823 -10.290 1.00 83.19 166 SER A C 1
ATOM 1287 O O . SER A 1 166 ? 22.058 -8.369 -9.183 1.00 83.19 166 SER A O 1
ATOM 1289 N N . PRO A 1 167 ? 21.934 -8.517 -11.427 1.00 81.75 167 PRO A N 1
ATOM 1290 C CA . PRO A 1 167 ? 21.671 -9.946 -11.410 1.00 81.75 167 PRO A CA 1
ATOM 1291 C C . PRO A 1 167 ? 22.872 -10.725 -10.847 1.00 81.75 167 PRO A C 1
ATOM 1293 O O . PRO A 1 167 ? 24.029 -10.369 -11.110 1.00 81.75 167 PRO A O 1
ATOM 1296 N N . PRO A 1 168 ? 22.639 -11.821 -10.099 1.00 82.81 168 PRO A N 1
ATOM 1297 C CA . PRO A 1 168 ? 23.698 -12.733 -9.693 1.00 82.81 168 PRO A CA 1
ATOM 1298 C C . PRO A 1 168 ? 24.487 -13.258 -10.898 1.00 82.81 168 PRO A C 1
ATOM 1300 O O . PRO A 1 168 ? 23.953 -13.422 -11.997 1.00 82.81 168 PRO A O 1
ATOM 1303 N N . LYS A 1 169 ? 25.773 -13.573 -10.691 1.00 83.88 169 LYS A N 1
ATOM 1304 C CA . LYS A 1 169 ? 26.657 -14.062 -11.762 1.00 83.88 169 LYS A CA 1
ATOM 1305 C C . LYS A 1 169 ? 26.031 -15.255 -12.494 1.00 83.88 169 LYS A C 1
ATOM 1307 O O . LYS A 1 169 ? 25.735 -16.275 -11.882 1.00 83.88 169 LYS A O 1
ATOM 1312 N N . GLY A 1 170 ? 25.899 -15.136 -13.815 1.00 80.06 170 GLY A N 1
ATOM 1313 C CA . GLY A 1 170 ? 25.373 -16.193 -14.685 1.00 80.06 170 GLY A CA 1
ATOM 1314 C C . GLY A 1 170 ? 23.859 -16.151 -14.910 1.00 80.06 170 GLY A C 1
ATOM 1315 O O . GLY A 1 170 ? 23.373 -16.878 -15.775 1.00 80.06 170 GLY A O 1
ATOM 1316 N N . ILE A 1 171 ? 23.126 -15.285 -14.205 1.00 79.00 171 ILE A N 1
ATOM 1317 C CA . ILE A 1 171 ? 21.708 -15.026 -14.462 1.00 79.00 171 ILE A CA 1
ATOM 1318 C C . ILE A 1 171 ? 21.605 -13.869 -15.459 1.00 79.00 171 ILE A C 1
ATOM 1320 O O . ILE A 1 171 ? 22.243 -12.831 -15.296 1.00 79.00 171 ILE A O 1
ATOM 1324 N N . LYS A 1 172 ? 20.840 -14.070 -16.536 1.00 75.06 172 LYS A N 1
ATOM 1325 C CA . LYS A 1 172 ? 20.517 -12.998 -17.485 1.00 75.06 172 LYS A CA 1
ATOM 1326 C C . LYS A 1 172 ? 19.409 -12.127 -16.908 1.00 75.06 172 LYS A C 1
ATOM 1328 O O . LYS A 1 172 ? 18.585 -12.627 -16.147 1.00 75.06 172 LYS A O 1
ATOM 1333 N N . HIS A 1 173 ? 19.373 -10.867 -17.329 1.00 72.12 173 HIS A N 1
ATOM 1334 C CA . HIS A 1 173 ? 18.276 -9.977 -16.9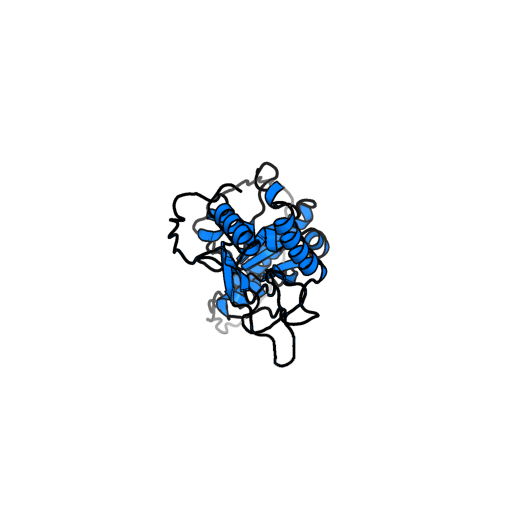79 1.00 72.12 173 HIS A CA 1
ATOM 1335 C C . HIS A 1 173 ? 16.917 -10.596 -17.358 1.00 72.12 173 HIS A C 1
ATOM 1337 O O . HIS A 1 173 ? 16.832 -11.279 -18.388 1.00 72.12 173 HIS A O 1
ATOM 1343 N N . ASP A 1 174 ? 15.883 -10.404 -16.529 1.00 67.56 174 ASP A N 1
ATOM 1344 C CA . ASP A 1 174 ? 14.541 -10.919 -16.812 1.00 67.56 174 ASP A CA 1
ATOM 1345 C C . ASP A 1 174 ? 14.058 -10.374 -18.161 1.00 67.56 174 ASP A C 1
ATOM 1347 O O . ASP A 1 174 ? 13.929 -9.171 -18.384 1.00 67.56 174 ASP A O 1
ATOM 1351 N N . SER A 1 175 ? 13.783 -11.296 -19.079 1.00 57.28 175 SER A N 1
ATOM 1352 C CA . SER A 1 175 ? 13.336 -11.000 -20.437 1.00 57.28 175 SER A CA 1
ATOM 1353 C C . SER A 1 175 ? 12.007 -10.245 -20.513 1.00 57.28 175 SER A C 1
ATOM 1355 O O . SER A 1 175 ? 11.717 -9.675 -21.562 1.00 57.28 175 SER A O 1
ATOM 1357 N N . ARG A 1 176 ? 11.196 -10.237 -19.440 1.00 65.44 176 ARG A N 1
ATOM 1358 C CA . ARG A 1 176 ? 9.927 -9.490 -19.419 1.00 65.44 176 ARG A CA 1
ATOM 1359 C C . ARG A 1 176 ? 10.122 -7.974 -19.414 1.00 65.44 176 ARG A C 1
ATOM 1361 O O . ARG A 1 176 ? 9.200 -7.271 -19.804 1.00 65.44 176 ARG A O 1
ATOM 1368 N N . ASN A 1 177 ? 11.308 -7.475 -19.043 1.00 78.62 177 ASN A N 1
ATOM 1369 C CA . ASN A 1 177 ? 11.677 -6.056 -19.142 1.00 78.62 177 ASN A CA 1
ATOM 1370 C C . ASN A 1 177 ? 10.621 -5.111 -18.517 1.00 78.62 177 ASN A C 1
ATOM 1372 O O . ASN A 1 177 ? 10.247 -4.087 -19.100 1.00 78.62 177 ASN A O 1
ATOM 1376 N N . SER A 1 178 ? 10.068 -5.501 -17.361 1.00 90.12 178 SER A N 1
ATOM 1377 C CA . SER A 1 178 ? 9.016 -4.741 -16.679 1.00 90.12 178 SER A CA 1
ATOM 1378 C C . SER A 1 178 ? 9.632 -3.629 -15.825 1.00 90.12 178 SER A C 1
ATOM 1380 O O . SER A 1 178 ? 10.558 -3.922 -15.063 1.00 90.12 178 SER A O 1
ATOM 1382 N N . PRO A 1 179 ? 9.087 -2.395 -15.859 1.00 91.81 179 PRO A N 1
ATOM 1383 C CA . PRO A 1 179 ? 9.507 -1.298 -14.981 1.00 91.81 179 PRO A CA 1
ATOM 1384 C C . PRO A 1 179 ? 9.561 -1.653 -13.493 1.00 91.81 179 PRO A C 1
ATOM 1386 O O . PRO A 1 179 ? 10.354 -1.088 -12.751 1.00 91.81 179 PRO A O 1
ATOM 1389 N N . LEU A 1 180 ? 8.718 -2.589 -13.049 1.00 92.06 180 LEU A N 1
ATOM 1390 C CA . LEU A 1 180 ? 8.607 -2.964 -11.639 1.00 92.06 180 LEU A CA 1
ATOM 1391 C C . LEU A 1 180 ? 9.736 -3.879 -11.160 1.00 92.06 180 LEU A C 1
ATOM 1393 O O . LEU A 1 180 ? 9.932 -4.012 -9.955 1.00 92.06 180 LEU A O 1
ATOM 1397 N N . VAL A 1 181 ? 10.454 -4.532 -12.073 1.00 89.19 181 VAL A N 1
ATOM 1398 C CA . VAL A 1 181 ? 11.520 -5.491 -11.749 1.00 89.19 181 VAL A CA 1
ATOM 1399 C C . VAL A 1 181 ? 12.855 -4.932 -12.210 1.00 89.19 181 VAL A C 1
ATOM 1401 O O . VAL A 1 181 ? 13.747 -4.685 -11.406 1.00 89.19 181 VAL A O 1
ATOM 1404 N N . ASP A 1 182 ? 12.975 -4.748 -13.519 1.00 88.31 182 ASP A N 1
ATOM 1405 C CA . ASP A 1 182 ? 14.187 -4.336 -14.203 1.00 88.31 182 ASP A CA 1
ATOM 1406 C C . ASP A 1 182 ? 13.820 -4.047 -15.657 1.00 88.31 182 ASP A C 1
ATOM 1408 O O . ASP A 1 182 ? 13.451 -4.954 -16.414 1.00 88.31 182 ASP A O 1
ATOM 1412 N N . ARG A 1 183 ? 13.895 -2.771 -16.035 1.00 88.31 183 ARG A N 1
ATOM 1413 C CA . ARG A 1 183 ? 13.760 -2.331 -17.416 1.00 88.31 183 ARG A CA 1
ATOM 1414 C C . ARG A 1 183 ? 14.944 -1.464 -17.790 1.00 88.31 183 ARG A C 1
ATOM 1416 O O . ARG A 1 183 ? 15.082 -0.343 -17.310 1.00 88.31 183 ARG A O 1
ATOM 1423 N N . ASN A 1 184 ? 15.798 -1.990 -18.665 1.00 86.25 184 ASN A N 1
ATOM 1424 C CA . ASN A 1 184 ? 17.045 -1.342 -19.081 1.00 86.25 184 ASN A CA 1
ATOM 1425 C C . ASN A 1 184 ? 17.947 -0.931 -17.892 1.00 86.25 184 ASN A C 1
ATOM 1427 O O . ASN A 1 184 ? 18.588 0.118 -17.940 1.00 86.25 184 ASN A O 1
ATOM 1431 N N . GLY A 1 185 ? 17.989 -1.730 -16.817 1.00 85.19 185 GLY A N 1
ATOM 1432 C CA . GLY A 1 185 ? 18.790 -1.433 -15.626 1.00 85.19 185 GLY A CA 1
ATOM 1433 C C . GLY A 1 185 ? 18.164 -0.413 -14.672 1.00 85.19 185 GLY A C 1
ATOM 1434 O O . GLY A 1 185 ? 18.807 -0.032 -13.694 1.00 85.19 185 GLY A O 1
ATOM 1435 N N . TRP A 1 186 ? 16.924 0.010 -14.922 1.00 88.12 186 TRP A N 1
ATOM 1436 C CA . TRP A 1 186 ? 16.147 0.889 -14.051 1.00 88.12 186 TRP A CA 1
ATOM 1437 C C . TRP A 1 186 ? 14.942 0.162 -13.471 1.00 88.12 186 TRP A C 1
ATOM 1439 O O . TRP A 1 186 ? 14.399 -0.764 -14.074 1.00 88.12 186 TRP A O 1
ATOM 1449 N N . GLN A 1 187 ? 14.493 0.631 -12.314 1.00 90.62 187 GLN A N 1
ATOM 1450 C CA . GLN A 1 187 ? 13.305 0.138 -11.644 1.00 90.62 187 GLN A CA 1
ATOM 1451 C C . GLN A 1 187 ? 12.474 1.297 -11.099 1.00 90.62 187 GLN A C 1
ATOM 1453 O O . GLN A 1 187 ? 13.002 2.241 -10.506 1.00 90.62 187 GLN A O 1
ATOM 1458 N N . GLU A 1 188 ? 11.165 1.188 -11.285 1.00 92.31 188 GLU A N 1
ATOM 1459 C CA . GLU A 1 188 ? 10.156 2.043 -10.673 1.00 92.31 188 GLU A CA 1
ATOM 1460 C C . GLU A 1 188 ? 9.990 1.661 -9.203 1.00 92.31 188 GLU A C 1
ATOM 1462 O O . GLU A 1 188 ? 9.735 0.501 -8.880 1.00 92.31 188 GLU A O 1
ATOM 1467 N N . VAL A 1 189 ? 10.140 2.635 -8.312 1.00 92.69 189 VAL A N 1
ATOM 1468 C CA . VAL A 1 189 ? 9.976 2.489 -6.862 1.00 92.69 189 VAL A CA 1
ATOM 1469 C C . VAL A 1 189 ? 9.129 3.620 -6.310 1.00 92.69 189 VAL A C 1
ATOM 1471 O O . VAL A 1 189 ? 8.900 4.619 -6.983 1.00 92.69 189 VAL A O 1
ATOM 1474 N N . TYR A 1 190 ? 8.670 3.468 -5.078 1.00 91.38 190 TYR A N 1
ATOM 1475 C CA . TYR A 1 190 ? 7.799 4.417 -4.409 1.00 91.38 190 TYR A CA 1
ATOM 1476 C C . TYR A 1 190 ? 8.410 4.831 -3.081 1.00 91.38 190 TYR A C 1
ATOM 1478 O O . TYR A 1 190 ? 8.990 4.016 -2.364 1.00 91.38 190 TYR A O 1
ATOM 1486 N N . GLY A 1 191 ? 8.288 6.114 -2.767 1.00 85.56 191 GLY A N 1
ATOM 1487 C CA . GLY A 1 191 ? 8.754 6.686 -1.516 1.00 85.56 191 GLY A CA 1
ATOM 1488 C C . GLY A 1 191 ? 8.112 8.043 -1.258 1.00 85.56 191 GLY A C 1
ATOM 1489 O O . GLY A 1 191 ? 7.283 8.521 -2.034 1.00 85.56 191 GLY A O 1
ATOM 1490 N N . GLY A 1 192 ? 8.492 8.662 -0.151 1.00 70.31 192 GLY A N 1
ATOM 1491 C CA . GLY A 1 192 ? 7.998 9.966 0.265 1.00 70.31 192 GLY A CA 1
ATOM 1492 C C . GLY A 1 192 ? 8.633 10.381 1.584 1.00 70.31 192 GLY A C 1
ATOM 1493 O O . GLY A 1 192 ? 9.242 9.556 2.271 1.00 70.31 192 GLY A O 1
ATOM 1494 N N . GLU A 1 193 ? 8.509 11.662 1.919 1.00 58.72 193 GLU A N 1
ATOM 1495 C CA . GLU A 1 193 ? 8.814 12.132 3.268 1.00 58.72 193 GLU A CA 1
ATOM 1496 C C . GLU A 1 193 ? 7.877 11.418 4.250 1.00 58.72 193 GLU A C 1
ATOM 1498 O O . GLU A 1 193 ? 6.676 11.340 4.009 1.00 58.72 193 GLU A O 1
ATOM 1503 N N . GLY A 1 194 ? 8.439 10.838 5.313 1.00 62.00 194 GLY A N 1
ATOM 1504 C CA . GLY A 1 194 ? 7.652 10.141 6.331 1.00 62.00 194 GLY A CA 1
ATOM 1505 C C . GLY A 1 194 ? 7.261 8.702 5.994 1.00 62.00 194 GLY A C 1
ATOM 1506 O O . GLY A 1 194 ? 6.189 8.300 6.416 1.00 62.00 194 GLY A O 1
ATOM 1507 N N . GLU A 1 195 ? 8.108 7.957 5.252 1.00 72.38 195 GLU A N 1
ATOM 1508 C CA . GLU A 1 195 ? 8.013 6.508 4.961 1.00 72.38 195 GLU A CA 1
ATOM 1509 C C . GLU A 1 195 ? 6.813 5.837 5.655 1.00 72.38 195 GLU A C 1
ATOM 1511 O O . GLU A 1 195 ? 6.891 5.539 6.841 1.00 72.38 195 GLU A O 1
ATOM 1516 N N . LEU A 1 196 ? 5.712 5.596 4.947 1.00 85.19 196 LEU A N 1
ATOM 1517 C CA . LEU A 1 196 ? 4.493 5.013 5.515 1.00 85.19 196 LEU A CA 1
ATOM 1518 C C . LEU A 1 196 ? 4.302 3.604 4.952 1.00 85.19 196 LEU A C 1
ATOM 1520 O O . LEU A 1 196 ? 4.345 3.414 3.734 1.00 85.19 196 LEU A O 1
ATOM 1524 N N . ASP A 1 197 ? 4.103 2.610 5.819 1.00 92.88 197 ASP A N 1
ATOM 1525 C CA . ASP A 1 197 ? 3.805 1.251 5.360 1.00 92.88 197 ASP A CA 1
ATOM 1526 C C . ASP A 1 197 ? 2.339 1.142 4.951 1.00 92.88 197 ASP A C 1
ATOM 1528 O O . ASP A 1 197 ? 1.437 1.522 5.698 1.00 92.88 197 ASP A O 1
ATOM 1532 N N . ILE A 1 198 ? 2.100 0.600 3.759 1.00 95.25 198 ILE A N 1
ATOM 1533 C CA . ILE A 1 198 ? 0.758 0.473 3.197 1.00 95.25 198 ILE A CA 1
ATOM 1534 C C . ILE A 1 198 ? 0.279 -0.967 3.336 1.00 95.25 198 ILE A C 1
ATOM 1536 O O . ILE A 1 198 ? 0.852 -1.897 2.759 1.00 95.25 198 ILE A O 1
ATOM 1540 N N . TRP A 1 199 ? -0.835 -1.122 4.040 1.00 97.44 199 TRP A N 1
ATOM 1541 C CA . TRP A 1 199 ? -1.609 -2.347 4.152 1.00 97.44 199 TRP A CA 1
ATOM 1542 C C . TRP A 1 199 ? -2.880 -2.213 3.326 1.00 97.44 199 TRP A C 1
ATOM 1544 O O . TRP A 1 199 ? -3.573 -1.206 3.400 1.00 97.44 199 TRP A O 1
ATOM 1554 N N . VAL A 1 200 ? -3.218 -3.228 2.541 1.00 98.19 200 VAL A N 1
ATOM 1555 C CA . VAL A 1 200 ? -4.419 -3.229 1.705 1.00 98.19 200 VAL A CA 1
ATOM 1556 C C . VAL A 1 200 ? -5.428 -4.229 2.254 1.00 98.19 200 VAL A C 1
ATOM 1558 O O . VAL A 1 200 ? -5.127 -5.419 2.390 1.00 98.19 200 VAL A O 1
ATOM 1561 N N . TYR A 1 201 ? -6.629 -3.728 2.533 1.00 98.50 201 TYR A N 1
ATOM 1562 C CA . TYR A 1 201 ? -7.824 -4.518 2.801 1.00 98.50 201 TYR A CA 1
ATOM 1563 C C . TYR A 1 201 ? -8.595 -4.705 1.492 1.00 98.50 201 TYR A C 1
ATOM 1565 O O . TYR A 1 201 ? -9.000 -3.731 0.851 1.00 98.50 201 TYR A O 1
ATOM 1573 N N . ASP A 1 202 ? -8.768 -5.950 1.066 1.00 97.56 202 ASP A N 1
ATOM 1574 C CA . ASP A 1 202 ? -9.370 -6.334 -0.208 1.00 97.56 202 ASP A CA 1
ATOM 1575 C C . ASP A 1 202 ? -10.496 -7.360 -0.026 1.00 97.56 202 ASP A C 1
ATOM 1577 O O . ASP A 1 202 ? -10.880 -7.703 1.086 1.00 97.56 202 ASP A O 1
ATOM 1581 N N . GLN A 1 203 ? -11.042 -7.882 -1.127 1.00 97.50 203 GLN A N 1
ATOM 1582 C CA . GLN A 1 203 ? -12.169 -8.817 -1.072 1.00 97.50 203 GLN A CA 1
ATOM 1583 C C . GLN A 1 203 ? -11.871 -10.067 -0.227 1.00 97.50 203 GLN A C 1
ATOM 1585 O O . GLN A 1 203 ? -12.769 -10.635 0.394 1.00 97.50 203 GLN A O 1
ATOM 1590 N N . ARG A 1 204 ? -10.612 -10.518 -0.196 1.00 96.81 204 ARG A N 1
ATOM 1591 C CA . ARG A 1 204 ? -10.215 -11.683 0.598 1.00 96.81 204 ARG A CA 1
ATOM 1592 C C . ARG A 1 204 ? -10.214 -11.363 2.093 1.00 96.81 204 ARG A C 1
ATOM 1594 O O . ARG A 1 204 ? -10.572 -12.237 2.884 1.00 96.81 204 ARG A O 1
ATOM 1601 N N . SER A 1 205 ? -9.895 -10.123 2.455 1.00 97.94 205 SER A N 1
ATOM 1602 C CA . SER A 1 205 ? -9.934 -9.627 3.830 1.00 97.94 205 SER A CA 1
ATOM 1603 C C . SER A 1 205 ? -11.294 -9.824 4.499 1.00 97.94 205 SER A C 1
ATOM 1605 O O . SER A 1 205 ? -11.330 -10.147 5.685 1.00 97.94 205 SER A O 1
ATOM 1607 N N . ASN A 1 206 ? -12.398 -9.739 3.747 1.00 98.12 206 ASN A N 1
ATOM 1608 C CA . ASN A 1 206 ? -13.744 -9.991 4.279 1.00 98.12 206 ASN A CA 1
ATOM 1609 C C . ASN A 1 206 ? -13.901 -11.416 4.839 1.00 98.12 206 ASN A C 1
ATOM 1611 O O . ASN A 1 206 ? -14.633 -11.646 5.801 1.00 98.12 206 ASN A O 1
ATOM 1615 N N . GLY A 1 207 ? -13.222 -12.391 4.223 1.00 97.75 207 GLY A N 1
ATOM 1616 C CA . GLY A 1 207 ? -13.347 -13.804 4.569 1.00 97.75 207 GLY A CA 1
ATOM 1617 C C . GLY A 1 207 ? -12.397 -14.252 5.676 1.00 97.75 207 GLY A C 1
ATOM 1618 O O . GLY A 1 207 ? -12.807 -14.977 6.581 1.00 97.75 207 GLY A O 1
ATOM 1619 N N . ASP A 1 208 ? -11.125 -13.852 5.604 1.00 96.94 208 ASP A N 1
ATOM 1620 C CA . ASP A 1 208 ? -10.080 -14.340 6.516 1.00 96.94 208 ASP A CA 1
ATOM 1621 C C . ASP A 1 208 ? -9.549 -13.286 7.504 1.00 96.94 208 ASP A C 1
ATOM 1623 O O . ASP A 1 208 ? -8.730 -13.614 8.370 1.00 96.94 208 ASP A O 1
ATOM 1627 N N . GLY A 1 209 ? -10.024 -12.038 7.419 1.00 96.75 209 GLY A N 1
ATOM 1628 C CA . GLY A 1 209 ? -9.558 -10.929 8.251 1.00 96.75 209 GLY A CA 1
ATOM 1629 C C . GLY A 1 209 ? -8.081 -10.596 8.032 1.00 96.75 209 GLY A C 1
ATOM 1630 O O . GLY A 1 209 ? -7.431 -10.088 8.948 1.00 96.75 209 GLY A O 1
ATOM 1631 N N . SER A 1 210 ? -7.513 -10.952 6.875 1.00 96.88 210 SER A N 1
ATOM 1632 C CA . SER A 1 210 ? -6.133 -10.623 6.521 1.00 96.88 210 SER A CA 1
ATOM 1633 C C . SER A 1 210 ? -6.032 -9.333 5.729 1.00 96.88 210 SER A C 1
ATOM 1635 O O . SER A 1 210 ? -6.916 -9.005 4.953 1.00 96.88 210 SER A O 1
ATOM 1637 N N . VAL A 1 211 ? -4.918 -8.631 5.862 1.00 97.56 211 VAL A N 1
ATOM 1638 C CA . VAL A 1 211 ? -4.527 -7.528 4.979 1.00 97.56 211 VAL A CA 1
ATOM 1639 C C . VAL A 1 211 ? -3.173 -7.843 4.374 1.00 97.56 211 VAL A C 1
ATOM 1641 O O . VAL A 1 211 ? -2.394 -8.623 4.932 1.00 97.56 211 VAL A O 1
ATOM 1644 N N . ARG A 1 212 ? -2.891 -7.258 3.212 1.00 95.19 212 ARG A N 1
ATOM 1645 C CA . ARG A 1 212 ? -1.611 -7.443 2.527 1.00 95.19 212 ARG A CA 1
ATOM 1646 C C . ARG A 1 212 ? -0.748 -6.194 2.659 1.00 95.19 212 ARG A C 1
ATOM 1648 O O . ARG A 1 212 ? -1.188 -5.116 2.280 1.00 95.19 212 ARG A O 1
ATOM 1655 N N . VAL A 1 213 ? 0.464 -6.334 3.180 1.00 95.06 213 VAL A N 1
ATOM 1656 C CA . VAL A 1 213 ? 1.471 -5.265 3.144 1.00 95.06 213 VAL A CA 1
ATOM 1657 C C . VAL A 1 213 ? 2.071 -5.192 1.752 1.00 95.06 213 VAL A C 1
ATOM 1659 O O . VAL A 1 213 ? 2.359 -6.228 1.146 1.00 95.06 213 VAL A O 1
ATOM 1662 N N . VAL A 1 214 ? 2.241 -3.980 1.241 1.00 94.56 214 VAL A N 1
ATOM 1663 C CA . VAL A 1 214 ? 2.749 -3.731 -0.105 1.00 94.56 214 VAL A CA 1
ATOM 1664 C C . VAL A 1 214 ? 4.177 -3.209 -0.035 1.00 94.56 214 VAL A C 1
ATOM 1666 O O . VAL A 1 214 ? 4.464 -2.247 0.667 1.00 94.56 214 VAL A O 1
ATOM 1669 N N . SER A 1 215 ? 5.073 -3.828 -0.799 1.00 91.25 215 SER A N 1
ATOM 1670 C CA . SER A 1 215 ? 6.467 -3.417 -0.920 1.00 91.25 215 SER A CA 1
ATOM 1671 C C . SER A 1 215 ? 6.592 -2.180 -1.827 1.00 91.25 215 SER A C 1
ATOM 1673 O O . SER A 1 215 ? 6.329 -2.283 -3.032 1.00 91.25 215 SER A O 1
ATOM 1675 N N . PRO A 1 216 ? 7.005 -1.009 -1.301 1.00 90.00 216 PRO A N 1
ATOM 1676 C CA . PRO A 1 216 ? 7.132 0.211 -2.101 1.00 90.00 216 PRO A CA 1
ATOM 1677 C C . PRO A 1 216 ? 8.416 0.217 -2.942 1.00 90.00 216 PRO A C 1
ATOM 1679 O O . PRO A 1 216 ? 8.514 0.906 -3.955 1.00 90.00 216 PRO A O 1
ATOM 1682 N N . SER A 1 217 ? 9.407 -0.581 -2.552 1.00 83.50 217 SER A N 1
ATOM 1683 C CA . SER A 1 217 ? 10.624 -0.807 -3.316 1.00 83.50 217 SER A CA 1
ATOM 1684 C C . SER A 1 217 ? 11.075 -2.239 -3.117 1.00 83.50 217 SER A C 1
ATOM 1686 O O . SER A 1 217 ? 10.970 -2.791 -2.022 1.00 83.50 217 SER A O 1
ATOM 1688 N N . SER A 1 218 ? 11.605 -2.843 -4.171 1.00 68.06 218 SER A N 1
ATOM 1689 C CA . SER A 1 218 ? 12.172 -4.174 -4.046 1.00 68.06 218 SER A CA 1
ATOM 1690 C C . SER A 1 218 ? 13.416 -4.109 -3.142 1.00 68.06 218 SER A C 1
ATOM 1692 O O . SER A 1 218 ? 14.209 -3.162 -3.240 1.00 68.06 218 SER A O 1
ATOM 1694 N N . ASP A 1 219 ? 13.578 -5.051 -2.209 1.00 64.44 219 ASP A N 1
ATOM 1695 C CA . ASP A 1 219 ? 14.697 -4.983 -1.262 1.00 64.44 219 ASP A CA 1
ATOM 1696 C C . ASP A 1 219 ? 16.020 -4.919 -2.042 1.00 64.44 219 ASP A C 1
ATOM 1698 O O . ASP A 1 219 ? 16.242 -5.676 -2.992 1.00 64.44 219 ASP A O 1
ATOM 1702 N N . VAL A 1 220 ? 16.871 -3.957 -1.674 1.00 56.19 220 VAL A N 1
ATOM 1703 C CA . VAL A 1 220 ? 18.031 -3.465 -2.446 1.00 56.19 220 VAL A CA 1
ATOM 1704 C C . VAL A 1 220 ? 19.004 -4.597 -2.820 1.00 56.19 220 VAL A C 1
ATOM 1706 O O . VAL A 1 220 ? 19.799 -4.457 -3.748 1.00 56.19 220 VAL A O 1
ATOM 1709 N N . ALA A 1 221 ? 18.934 -5.738 -2.132 1.00 58.84 221 ALA A N 1
ATOM 1710 C CA . ALA A 1 221 ? 19.862 -6.849 -2.279 1.00 58.84 221 ALA A CA 1
ATOM 1711 C C . ALA A 1 221 ? 19.362 -8.048 -3.112 1.00 58.84 221 ALA A C 1
ATOM 1713 O O . ALA A 1 221 ? 20.173 -8.935 -3.388 1.00 58.84 221 ALA A O 1
ATOM 1714 N N . VAL A 1 222 ? 18.084 -8.125 -3.521 1.00 73.62 222 VAL A N 1
ATOM 1715 C CA . VAL A 1 222 ? 17.544 -9.352 -4.153 1.00 73.62 222 VAL A CA 1
ATOM 1716 C C . VAL A 1 222 ? 17.029 -9.104 -5.569 1.00 73.62 222 VAL A C 1
ATOM 1718 O O . VAL A 1 222 ? 15.920 -8.612 -5.779 1.00 73.62 222 VAL A O 1
ATOM 1721 N N . TYR A 1 223 ? 17.823 -9.512 -6.562 1.00 76.50 223 TYR A N 1
ATOM 1722 C CA . TYR A 1 223 ? 17.421 -9.512 -7.970 1.00 76.50 223 TYR A CA 1
ATOM 1723 C C . TYR A 1 223 ? 16.158 -10.356 -8.211 1.00 76.50 223 TYR A C 1
ATOM 1725 O O . TYR A 1 223 ? 16.072 -11.488 -7.736 1.00 76.50 223 TYR A O 1
ATOM 1733 N N . GLY A 1 224 ? 15.206 -9.833 -8.991 1.00 75.94 224 GLY A N 1
ATOM 1734 C CA . GLY A 1 224 ? 13.954 -10.522 -9.340 1.00 75.94 224 GLY A CA 1
ATOM 1735 C C . GLY A 1 224 ? 12.778 -10.279 -8.382 1.00 75.94 224 GLY A C 1
ATOM 1736 O O . GLY A 1 224 ? 11.679 -10.795 -8.616 1.00 75.94 224 GLY A O 1
ATOM 1737 N N . SER A 1 225 ? 12.984 -9.490 -7.324 1.00 83.00 225 SER A N 1
ATOM 1738 C CA . SER A 1 225 ? 11.896 -8.889 -6.545 1.00 83.00 225 SER A CA 1
ATOM 1739 C C . SER A 1 225 ? 11.240 -7.756 -7.345 1.00 83.00 225 SER A C 1
ATOM 1741 O O . SER A 1 225 ? 11.919 -7.055 -8.098 1.00 83.00 225 SER A O 1
ATOM 1743 N N . ALA A 1 226 ? 9.922 -7.603 -7.222 1.00 88.44 226 ALA A N 1
ATOM 1744 C CA . ALA A 1 226 ? 9.163 -6.592 -7.945 1.00 88.44 226 ALA A CA 1
ATOM 1745 C C . ALA A 1 226 ? 8.630 -5.537 -6.975 1.00 88.44 226 ALA A C 1
ATOM 1747 O O . ALA A 1 226 ? 8.135 -5.851 -5.894 1.00 88.44 226 ALA A O 1
ATOM 1748 N N . THR A 1 227 ? 8.671 -4.275 -7.383 1.00 91.75 227 THR A N 1
ATOM 1749 C CA . THR A 1 227 ? 7.893 -3.233 -6.716 1.00 91.75 227 THR A CA 1
ATOM 1750 C C . THR A 1 227 ? 6.410 -3.606 -6.752 1.00 91.75 227 THR A C 1
ATOM 1752 O O . THR A 1 227 ? 5.910 -4.097 -7.768 1.00 91.75 227 THR A O 1
ATOM 1755 N N . GLY A 1 228 ? 5.705 -3.398 -5.640 1.00 92.50 228 GLY A N 1
ATOM 1756 C CA . GLY A 1 228 ? 4.310 -3.803 -5.489 1.00 92.50 228 GLY A CA 1
ATOM 1757 C C . GLY A 1 228 ? 4.110 -5.279 -5.142 1.00 92.50 228 GLY A C 1
ATOM 1758 O O . GLY A 1 228 ? 2.962 -5.718 -5.076 1.00 92.50 228 GLY A O 1
ATOM 1759 N N . ASP A 1 229 ? 5.173 -6.055 -4.903 1.00 92.75 229 ASP A N 1
ATOM 1760 C CA . ASP A 1 229 ? 5.033 -7.354 -4.237 1.00 92.75 229 ASP A CA 1
ATOM 1761 C C . ASP A 1 229 ? 4.316 -7.195 -2.896 1.00 92.75 229 ASP A C 1
ATOM 1763 O O . ASP A 1 229 ? 4.486 -6.190 -2.205 1.00 92.75 229 ASP A O 1
ATOM 1767 N N . SER A 1 230 ? 3.516 -8.191 -2.517 1.00 93.12 230 SER A N 1
ATOM 1768 C CA . SER A 1 230 ? 2.787 -8.156 -1.252 1.00 93.12 230 SER A CA 1
ATOM 1769 C C . SER A 1 230 ? 2.784 -9.475 -0.510 1.00 93.12 230 SER A C 1
ATOM 1771 O O . SER A 1 230 ? 2.877 -10.549 -1.107 1.00 93.12 230 SER A O 1
ATOM 1773 N N . TRP A 1 231 ? 2.620 -9.363 0.805 1.00 92.25 231 TRP A N 1
ATOM 1774 C CA . TRP A 1 231 ? 2.526 -10.473 1.745 1.00 92.25 231 TRP A CA 1
ATOM 1775 C C . TRP A 1 231 ? 1.364 -10.244 2.717 1.00 92.25 231 TRP A C 1
ATOM 1777 O O . TRP A 1 231 ? 1.077 -9.102 3.066 1.00 92.25 231 TRP A O 1
ATOM 1787 N N . ARG A 1 232 ? 0.684 -11.310 3.154 1.00 93.44 232 ARG A N 1
ATOM 1788 C CA . ARG A 1 232 ? -0.513 -11.213 4.006 1.00 93.44 232 ARG A CA 1
ATOM 1789 C C . ARG A 1 232 ? -0.255 -11.554 5.456 1.00 93.44 232 ARG A C 1
ATOM 1791 O O . ARG A 1 232 ? 0.334 -12.587 5.757 1.00 93.44 232 ARG A O 1
ATOM 1798 N N . ALA A 1 233 ? -0.870 -10.766 6.327 1.00 95.44 233 ALA A N 1
ATOM 1799 C CA . ALA A 1 233 ? -1.018 -11.060 7.741 1.00 95.44 233 ALA A CA 1
ATOM 1800 C C . ALA A 1 233 ? -2.480 -10.946 8.162 1.00 95.44 233 ALA A C 1
ATOM 1802 O O . ALA A 1 233 ? -3.241 -10.156 7.610 1.00 95.44 233 ALA A O 1
ATOM 1803 N N . ARG A 1 234 ? -2.871 -11.738 9.163 1.00 96.81 234 ARG A N 1
ATOM 1804 C CA . ARG A 1 234 ? -4.163 -11.573 9.839 1.00 96.81 234 ARG A CA 1
ATOM 1805 C C . ARG A 1 234 ? -4.125 -10.338 10.731 1.00 96.81 234 ARG A C 1
ATOM 1807 O O . ARG A 1 234 ? -3.075 -10.044 11.295 1.00 96.81 234 ARG A O 1
ATOM 1814 N N . VAL A 1 235 ? -5.273 -9.679 10.890 1.00 97.44 235 VAL A N 1
ATOM 1815 C CA . VAL A 1 235 ? -5.429 -8.471 11.718 1.00 97.44 235 VAL A CA 1
ATOM 1816 C C . VAL A 1 235 ? -4.854 -8.620 13.130 1.00 97.44 235 VAL A C 1
ATOM 1818 O O . VAL A 1 235 ? -4.215 -7.695 13.610 1.00 97.44 235 VAL A O 1
ATOM 1821 N N . ASP A 1 236 ? -4.939 -9.810 13.739 1.00 96.06 236 ASP A N 1
ATOM 1822 C CA . ASP A 1 236 ? -4.392 -10.064 15.086 1.00 96.06 236 ASP A CA 1
ATOM 1823 C C . ASP A 1 236 ? -2.865 -9.896 15.186 1.00 96.06 236 ASP A C 1
ATOM 1825 O O . ASP A 1 23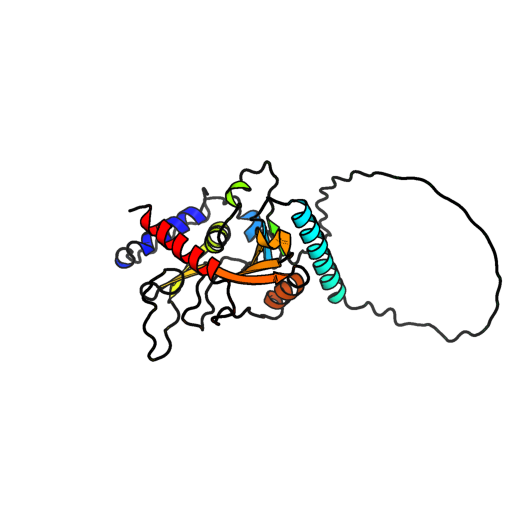6 ? -2.318 -9.939 16.279 1.00 96.06 236 ASP A O 1
ATOM 1829 N N . HIS A 1 237 ? -2.157 -9.793 14.058 1.00 95.81 237 HIS A N 1
ATOM 1830 C CA . HIS A 1 237 ? -0.698 -9.699 14.018 1.00 95.81 237 HIS A CA 1
ATOM 1831 C C . HIS A 1 237 ? -0.200 -8.405 13.374 1.00 95.81 237 HIS A C 1
ATOM 1833 O O . HIS A 1 237 ? 0.995 -8.125 13.438 1.00 95.81 237 HIS A O 1
ATOM 1839 N N . ILE A 1 238 ? -1.060 -7.629 12.705 1.00 96.81 238 ILE A N 1
ATOM 1840 C CA . ILE A 1 238 ? -0.570 -6.500 11.900 1.00 96.81 238 ILE A CA 1
ATOM 1841 C C . ILE A 1 238 ? -0.050 -5.353 12.757 1.00 96.81 238 ILE A C 1
ATOM 1843 O O . ILE A 1 238 ? 0.893 -4.689 12.345 1.00 96.81 238 ILE A O 1
ATOM 1847 N N . VAL A 1 239 ? -0.597 -5.172 13.960 1.00 96.75 239 VAL A N 1
ATOM 1848 C CA . VAL A 1 239 ? -0.124 -4.165 14.918 1.00 96.75 239 VAL A CA 1
ATOM 1849 C C . VAL A 1 239 ? 1.301 -4.488 15.373 1.00 96.75 239 VAL A C 1
ATOM 1851 O O . VAL A 1 239 ? 2.193 -3.651 15.235 1.00 96.75 239 VAL A O 1
ATOM 1854 N N . ASP A 1 240 ? 1.542 -5.725 15.821 1.00 95.50 240 ASP A N 1
ATOM 1855 C CA . ASP A 1 240 ? 2.874 -6.207 16.216 1.00 95.50 240 ASP A CA 1
ATOM 1856 C C . ASP A 1 240 ? 3.885 -6.088 15.076 1.00 95.50 240 ASP A C 1
ATOM 1858 O O . ASP A 1 240 ? 5.024 -5.652 15.273 1.00 95.50 240 ASP A O 1
ATOM 1862 N N . LEU A 1 241 ? 3.471 -6.487 13.870 1.00 95.19 241 LEU A N 1
ATOM 1863 C CA . LEU A 1 241 ? 4.307 -6.431 12.679 1.00 95.19 241 LEU A CA 1
ATOM 1864 C C . LEU A 1 241 ? 4.652 -4.988 12.318 1.00 95.19 241 LEU A C 1
ATOM 1866 O O . LEU A 1 241 ? 5.829 -4.700 12.114 1.00 95.19 241 LEU A O 1
ATOM 1870 N N . GLN A 1 242 ? 3.666 -4.088 12.287 1.00 95.50 242 GLN A N 1
ATOM 1871 C CA . GLN A 1 242 ? 3.869 -2.674 11.979 1.00 95.50 242 GLN A CA 1
ATOM 1872 C C . GLN A 1 242 ? 4.824 -2.028 12.983 1.00 95.50 242 GLN A C 1
ATOM 1874 O O . GLN A 1 242 ? 5.803 -1.379 12.603 1.00 95.50 242 GLN A O 1
ATOM 1879 N N . PHE A 1 243 ? 4.581 -2.261 14.272 1.00 94.25 243 PHE A N 1
ATOM 1880 C CA . PHE A 1 243 ? 5.442 -1.763 15.331 1.00 94.25 243 PHE A CA 1
ATOM 1881 C C . PHE A 1 243 ? 6.869 -2.309 15.195 1.00 94.25 243 PHE A C 1
ATOM 1883 O O . PHE A 1 243 ? 7.834 -1.549 15.229 1.00 94.25 243 PHE A O 1
ATOM 1890 N N . SER A 1 244 ? 7.028 -3.615 14.964 1.00 93.50 244 SER A N 1
ATOM 1891 C CA . SER A 1 244 ? 8.339 -4.254 14.791 1.00 93.50 244 SER A CA 1
ATOM 1892 C C . SER A 1 244 ? 9.082 -3.742 13.556 1.00 93.50 244 SER A C 1
ATOM 1894 O O . SER A 1 244 ? 10.298 -3.536 13.607 1.00 93.50 244 SER A O 1
ATOM 1896 N N . MET A 1 245 ? 8.370 -3.509 12.450 1.00 91.81 245 MET A N 1
ATOM 1897 C CA . MET A 1 245 ? 8.951 -2.964 11.224 1.00 91.81 245 MET A CA 1
ATOM 1898 C C . MET A 1 245 ? 9.554 -1.582 11.461 1.00 91.81 245 MET A C 1
ATOM 1900 O O . MET A 1 245 ? 10.683 -1.322 11.047 1.00 91.81 245 MET A O 1
ATOM 1904 N N . ARG A 1 246 ? 8.847 -0.730 12.207 1.00 90.62 246 ARG A N 1
ATOM 1905 C CA . ARG A 1 246 ? 9.256 0.657 12.443 1.00 90.62 246 ARG A CA 1
ATOM 1906 C C . ARG A 1 246 ? 10.235 0.826 13.590 1.00 90.62 246 ARG A C 1
ATOM 1908 O O . ARG A 1 246 ? 11.245 1.503 13.440 1.00 90.62 246 ARG A O 1
ATOM 1915 N N . MET A 1 247 ? 9.968 0.183 14.718 1.00 90.19 247 MET A N 1
ATOM 1916 C CA . MET A 1 247 ? 10.728 0.394 15.951 1.00 90.19 247 MET A CA 1
ATOM 1917 C C . MET A 1 247 ? 11.927 -0.542 16.074 1.00 90.19 247 MET A C 1
ATOM 1919 O O . MET A 1 247 ? 12.938 -0.168 16.662 1.00 90.19 247 MET A O 1
ATOM 1923 N N . SER A 1 248 ? 11.840 -1.751 15.510 1.00 89.00 248 SER A N 1
ATOM 1924 C CA . SER A 1 248 ? 12.929 -2.741 15.559 1.00 89.00 248 SER A CA 1
ATOM 1925 C C . SER A 1 248 ? 13.696 -2.861 14.239 1.00 89.00 248 SER A C 1
ATOM 1927 O O . SER A 1 248 ? 14.653 -3.630 14.157 1.00 89.00 248 SER A O 1
ATOM 1929 N N . GLY A 1 249 ? 13.281 -2.134 13.194 1.00 87.25 249 GLY A N 1
ATOM 1930 C CA . GLY A 1 249 ? 13.868 -2.229 11.855 1.00 87.25 249 GLY A CA 1
ATOM 1931 C C . GLY A 1 249 ? 13.655 -3.594 11.194 1.00 87.25 249 GLY A C 1
ATOM 1932 O O . GLY A 1 249 ? 14.426 -3.980 10.310 1.00 87.25 249 GLY A O 1
ATOM 1933 N N . MET A 1 250 ? 12.648 -4.355 11.641 1.00 89.44 250 MET A N 1
ATOM 1934 C CA . MET A 1 250 ? 12.293 -5.631 11.027 1.00 89.44 250 MET A CA 1
ATOM 1935 C C . MET A 1 250 ? 11.867 -5.394 9.575 1.00 89.44 250 MET A C 1
ATOM 1937 O O . MET A 1 250 ? 11.117 -4.472 9.274 1.00 89.44 250 MET A O 1
ATOM 1941 N N . LYS A 1 251 ? 12.314 -6.250 8.657 1.00 86.44 251 LYS A N 1
ATOM 1942 C CA . LYS A 1 251 ? 11.896 -6.192 7.254 1.00 86.44 251 LYS A CA 1
ATOM 1943 C C . LYS A 1 251 ? 11.169 -7.463 6.866 1.00 86.44 251 LYS A C 1
ATOM 1945 O O . LYS A 1 251 ? 11.578 -8.561 7.243 1.00 86.44 251 LYS A O 1
ATOM 1950 N N . ILE A 1 252 ? 10.110 -7.304 6.082 1.00 84.50 252 ILE A N 1
ATOM 1951 C CA . ILE A 1 252 ? 9.441 -8.424 5.429 1.00 84.50 252 ILE A CA 1
ATOM 1952 C C . ILE A 1 252 ? 10.266 -8.798 4.199 1.00 84.50 252 ILE A C 1
ATOM 1954 O O . ILE A 1 252 ? 10.503 -7.975 3.316 1.00 84.50 252 ILE A O 1
ATOM 1958 N N . ASP A 1 253 ? 10.735 -10.042 4.165 1.00 80.75 253 ASP A N 1
ATOM 1959 C CA . ASP A 1 253 ? 11.529 -10.559 3.055 1.00 80.75 253 ASP A CA 1
ATOM 1960 C C . ASP A 1 253 ? 10.622 -11.040 1.912 1.00 80.75 253 ASP A C 1
ATOM 1962 O O . ASP A 1 253 ? 10.056 -12.138 1.953 1.00 80.75 253 ASP A O 1
ATOM 1966 N N . PHE A 1 254 ? 10.532 -10.218 0.865 1.00 76.94 254 PHE A N 1
ATOM 1967 C CA . PHE A 1 254 ? 9.824 -10.519 -0.384 1.00 76.94 254 PHE A CA 1
ATOM 1968 C C . PHE A 1 254 ? 10.685 -11.314 -1.395 1.00 76.94 254 PHE A C 1
ATOM 1970 O O . PHE A 1 254 ? 10.242 -11.604 -2.504 1.00 76.94 254 PHE A O 1
ATOM 1977 N N . GLY A 1 255 ? 11.921 -11.688 -1.052 1.00 61.06 255 GLY A N 1
ATOM 1978 C CA . GLY A 1 255 ? 12.940 -12.226 -1.960 1.00 61.06 255 GLY A CA 1
ATOM 1979 C C . GLY A 1 255 ? 12.855 -13.720 -2.314 1.00 61.06 255 GLY A C 1
ATOM 1980 O O . GLY A 1 255 ? 13.790 -14.248 -2.916 1.00 61.06 255 GLY A O 1
ATOM 1981 N N . GLY A 1 256 ? 11.774 -14.431 -1.969 1.00 59.09 256 GLY A N 1
ATOM 1982 C CA . GLY A 1 256 ? 11.618 -15.877 -2.217 1.00 59.09 256 GLY A CA 1
ATOM 1983 C C . GLY A 1 256 ? 10.406 -16.232 -3.086 1.00 59.09 256 GLY A C 1
ATOM 1984 O O . GLY A 1 256 ? 9.375 -15.579 -2.982 1.00 59.09 256 GLY A O 1
ATOM 1985 N N . MET A 1 257 ? 10.500 -17.289 -3.912 1.00 49.00 257 MET A N 1
ATOM 1986 C CA . MET A 1 257 ? 9.414 -17.738 -4.815 1.00 49.00 257 MET A CA 1
ATOM 1987 C C . MET A 1 257 ? 8.087 -18.074 -4.103 1.00 49.00 257 MET A C 1
ATOM 1989 O O . MET A 1 257 ? 7.040 -17.976 -4.731 1.00 49.00 257 MET A O 1
ATOM 1993 N N . ASP A 1 258 ? 8.122 -18.400 -2.806 1.00 52.50 258 ASP A N 1
ATOM 1994 C CA . ASP A 1 258 ? 6.939 -18.785 -2.016 1.00 52.50 258 ASP A CA 1
ATOM 1995 C C . ASP A 1 258 ? 6.395 -17.660 -1.113 1.00 52.50 258 ASP A C 1
ATOM 1997 O O . ASP A 1 258 ? 5.534 -17.908 -0.269 1.00 52.50 258 ASP A O 1
ATOM 2001 N N . ARG A 1 259 ? 6.925 -16.431 -1.211 1.00 72.75 259 ARG A N 1
ATOM 2002 C CA . ARG A 1 259 ? 6.728 -15.400 -0.171 1.00 72.75 259 ARG A CA 1
ATOM 2003 C C . ARG A 1 259 ? 5.887 -14.194 -0.581 1.00 72.75 259 ARG A C 1
ATOM 2005 O O . ARG A 1 259 ? 5.604 -13.362 0.270 1.00 72.75 259 ARG A O 1
ATOM 2012 N N . TRP A 1 260 ? 5.452 -14.101 -1.833 1.00 79.50 260 TRP A N 1
ATOM 2013 C CA . TRP A 1 260 ? 4.592 -13.017 -2.322 1.00 79.50 260 TRP A CA 1
ATOM 2014 C C . TRP A 1 260 ? 3.415 -13.563 -3.130 1.00 79.50 260 TRP A C 1
ATOM 2016 O O . TRP A 1 260 ? 3.455 -14.670 -3.671 1.00 79.50 260 TRP A O 1
ATOM 2026 N N . GLU A 1 261 ? 2.337 -12.787 -3.210 1.00 86.38 261 GLU A N 1
ATOM 2027 C CA . GLU A 1 261 ? 1.137 -13.178 -3.952 1.00 86.38 261 GLU A CA 1
ATOM 2028 C C . GLU A 1 261 ? 1.376 -13.146 -5.466 1.00 86.38 261 GLU A C 1
ATOM 2030 O O . GLU A 1 261 ? 1.300 -12.098 -6.108 1.00 86.38 261 GLU A O 1
ATOM 2035 N N . TYR A 1 262 ? 1.623 -14.320 -6.060 1.00 88.19 262 TYR A N 1
ATOM 2036 C CA . TYR A 1 262 ? 1.933 -14.429 -7.488 1.00 88.19 262 TYR A CA 1
ATOM 2037 C C . TYR A 1 262 ? 0.878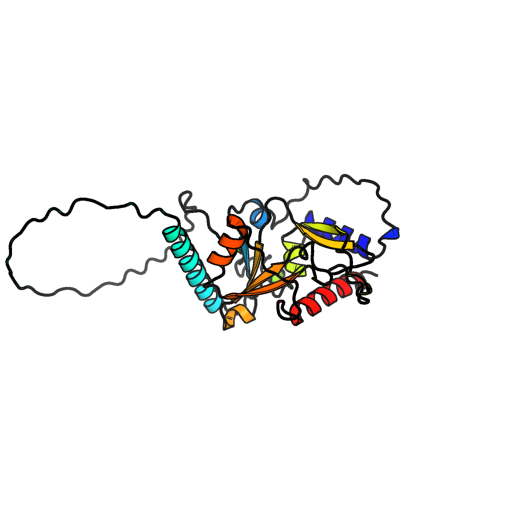 -13.801 -8.400 1.00 88.19 262 TYR A C 1
ATOM 2039 O O . TYR A 1 262 ? 1.219 -13.094 -9.348 1.00 88.19 262 TYR A O 1
ATOM 2047 N N . ALA A 1 263 ? -0.400 -14.031 -8.093 1.00 91.31 263 ALA A N 1
ATOM 2048 C CA . ALA A 1 263 ? -1.507 -13.465 -8.854 1.00 91.31 263 ALA A CA 1
ATOM 2049 C C . ALA A 1 263 ? -1.475 -11.928 -8.858 1.00 91.31 263 ALA A C 1
ATOM 2051 O O . ALA A 1 263 ? -1.691 -11.316 -9.903 1.00 91.31 263 ALA A O 1
ATOM 2052 N N . GLU A 1 264 ? -1.140 -11.311 -7.723 1.00 91.94 264 GLU A N 1
ATOM 2053 C CA . GLU A 1 264 ? -1.072 -9.855 -7.607 1.00 91.94 264 GLU A CA 1
ATOM 2054 C C . GLU A 1 264 ? 0.168 -9.297 -8.314 1.00 91.94 264 GLU A C 1
ATOM 2056 O O . GLU A 1 264 ? 0.060 -8.300 -9.022 1.00 91.94 264 GLU A O 1
ATOM 2061 N N . ARG A 1 265 ? 1.325 -9.979 -8.262 1.00 91.31 265 ARG A N 1
ATOM 2062 C CA . ARG A 1 265 ? 2.491 -9.580 -9.074 1.00 91.31 265 ARG A CA 1
ATOM 2063 C C . ARG A 1 265 ? 2.166 -9.592 -10.568 1.00 91.31 265 ARG A C 1
ATOM 2065 O O . ARG A 1 265 ? 2.508 -8.647 -11.276 1.00 91.31 265 ARG A O 1
ATOM 2072 N N . VAL A 1 266 ? 1.529 -10.656 -11.063 1.00 92.38 266 VAL A N 1
ATOM 2073 C CA . VAL A 1 266 ? 1.133 -10.741 -12.480 1.00 92.38 266 VAL A CA 1
ATOM 2074 C C . VAL A 1 266 ? 0.190 -9.594 -12.832 1.00 92.38 266 VAL A C 1
ATOM 2076 O O . VAL A 1 266 ? 0.422 -8.899 -13.819 1.00 92.38 266 VAL A O 1
ATOM 2079 N N . ARG A 1 267 ? -0.809 -9.336 -11.983 1.00 94.25 267 ARG A N 1
ATOM 2080 C CA . ARG A 1 267 ? -1.741 -8.219 -12.148 1.00 94.25 267 ARG A CA 1
ATOM 2081 C C . ARG A 1 267 ? -1.027 -6.864 -12.203 1.00 94.25 267 ARG A C 1
ATOM 2083 O O . ARG A 1 267 ? -1.318 -6.077 -13.099 1.00 94.25 267 ARG A O 1
ATOM 2090 N N . ASN A 1 268 ? -0.084 -6.613 -11.296 1.00 94.12 268 ASN A N 1
ATOM 2091 C CA . ASN A 1 268 ? 0.708 -5.382 -11.241 1.00 94.12 268 ASN A CA 1
ATOM 2092 C C . ASN A 1 268 ? 1.516 -5.163 -12.526 1.00 94.12 268 ASN A C 1
ATOM 2094 O O . ASN A 1 268 ? 1.484 -4.078 -13.104 1.00 94.12 268 ASN A O 1
ATOM 2098 N N . ILE A 1 269 ? 2.217 -6.202 -12.993 1.00 92.44 269 ILE A N 1
ATOM 2099 C CA . ILE A 1 269 ? 3.012 -6.147 -14.226 1.00 92.44 269 ILE A CA 1
ATOM 2100 C C . ILE A 1 269 ? 2.105 -5.855 -15.423 1.00 92.44 269 ILE A C 1
ATOM 2102 O O . ILE A 1 269 ? 2.380 -4.931 -16.186 1.00 92.44 269 ILE A O 1
ATOM 2106 N N . GLU A 1 270 ? 0.996 -6.585 -15.555 1.00 93.44 270 GLU A N 1
ATOM 2107 C CA . GLU A 1 270 ? 0.038 -6.365 -16.637 1.00 93.44 270 GLU A CA 1
ATOM 2108 C C . GLU A 1 270 ? -0.566 -4.959 -16.613 1.00 93.44 270 GLU A C 1
ATOM 2110 O O . GLU A 1 270 ? -0.826 -4.383 -17.668 1.00 93.44 270 GLU A O 1
ATOM 2115 N N . GLU A 1 271 ? -0.847 -4.410 -15.432 1.00 92.62 271 GLU A N 1
ATOM 2116 C CA . GLU A 1 271 ? -1.401 -3.066 -15.296 1.00 92.62 271 GLU A CA 1
ATOM 2117 C C . GLU A 1 271 ? -0.424 -2.007 -15.808 1.00 92.62 271 GLU A C 1
ATOM 2119 O O . GLU A 1 271 ? -0.811 -1.153 -16.612 1.00 92.62 271 GLU A O 1
ATOM 2124 N N . VAL A 1 272 ? 0.848 -2.103 -15.414 1.00 91.31 272 VAL A N 1
ATOM 2125 C CA . VAL A 1 272 ? 1.901 -1.200 -15.893 1.00 91.31 272 VAL A CA 1
ATOM 2126 C C . VAL A 1 272 ? 2.095 -1.348 -17.401 1.00 91.31 272 VAL A C 1
ATOM 2128 O O . VAL A 1 272 ? 2.111 -0.349 -18.118 1.00 91.31 272 VAL A O 1
ATOM 2131 N N . GLU A 1 273 ? 2.158 -2.575 -17.917 1.00 90.00 273 GLU A N 1
ATOM 2132 C CA . GLU A 1 273 ? 2.300 -2.836 -19.355 1.00 90.00 273 GLU A CA 1
ATOM 2133 C C . GLU A 1 273 ? 1.111 -2.304 -20.175 1.00 90.00 273 GLU A C 1
ATOM 2135 O O . GLU A 1 273 ? 1.296 -1.684 -21.230 1.00 90.00 273 GLU A O 1
ATOM 2140 N N . LYS A 1 274 ? -0.122 -2.484 -19.681 1.00 87.81 274 LYS A N 1
ATOM 2141 C CA . LYS A 1 274 ? -1.336 -1.925 -20.300 1.00 87.81 274 LYS A CA 1
ATOM 2142 C C . LYS A 1 274 ? -1.322 -0.398 -20.265 1.00 87.81 274 LYS A C 1
ATOM 2144 O O . LYS A 1 274 ? -1.712 0.217 -21.257 1.00 87.81 274 LYS A O 1
ATOM 2149 N N . GLY A 1 275 ? -0.871 0.208 -19.166 1.00 83.44 275 GLY A N 1
ATOM 2150 C CA . GLY A 1 275 ? -0.715 1.660 -19.038 1.00 83.44 275 GLY A CA 1
ATOM 2151 C C . GLY A 1 275 ? 0.218 2.229 -20.106 1.00 83.44 275 GLY A C 1
ATOM 2152 O O . GLY A 1 275 ? -0.159 3.156 -20.823 1.00 83.44 275 GLY A O 1
ATOM 2153 N N . LEU A 1 276 ? 1.373 1.587 -20.302 1.00 80.69 276 LEU A N 1
ATOM 2154 C CA . LEU A 1 276 ? 2.341 1.964 -21.337 1.00 80.69 276 LEU A CA 1
ATOM 2155 C C . LEU A 1 276 ? 1.795 1.793 -22.764 1.00 80.69 276 LEU A C 1
ATOM 2157 O O . LEU A 1 276 ? 2.179 2.551 -23.652 1.00 80.69 276 LEU A O 1
ATOM 2161 N N . SER A 1 277 ? 0.888 0.835 -22.981 1.00 76.81 277 SER A N 1
ATOM 2162 C CA . SER A 1 277 ? 0.324 0.521 -24.304 1.00 76.81 277 SER A CA 1
ATOM 2163 C C . SER A 1 277 ? -0.882 1.385 -24.700 1.00 76.81 277 SER A C 1
ATOM 2165 O O . SER A 1 277 ? -1.114 1.601 -25.883 1.00 76.81 277 SER A O 1
ATOM 2167 N N . ARG A 1 278 ? -1.688 1.869 -23.741 1.00 64.44 278 ARG A N 1
ATOM 2168 C CA . ARG A 1 278 ? -2.955 2.599 -23.999 1.00 64.44 278 ARG A CA 1
ATOM 2169 C C . ARG A 1 278 ? -2.792 4.042 -24.483 1.00 64.44 278 ARG A C 1
ATOM 2171 O O . ARG A 1 278 ? -3.780 4.701 -24.784 1.00 64.44 278 ARG A O 1
ATOM 2178 N N . THR A 1 279 ? -1.572 4.547 -24.481 1.00 53.66 279 THR A N 1
ATOM 2179 C CA . THR A 1 279 ? -1.234 5.959 -24.715 1.00 53.66 279 THR A CA 1
ATOM 2180 C C . THR A 1 279 ? -0.295 6.148 -25.909 1.00 53.66 279 THR A C 1
ATOM 2182 O O . THR A 1 279 ? 0.192 7.258 -26.122 1.00 53.66 279 THR A O 1
ATOM 2185 N N . ALA A 1 280 ? -0.058 5.075 -26.670 1.00 44.22 280 ALA A N 1
ATOM 2186 C CA . ALA A 1 280 ? 0.581 5.076 -27.985 1.00 44.22 280 ALA A CA 1
ATOM 2187 C C . ALA A 1 280 ? -0.486 5.122 -29.090 1.00 44.22 280 ALA A C 1
ATOM 2189 O O . ALA A 1 280 ? -0.225 5.779 -30.121 1.00 44.22 280 ALA A O 1
#

Foldseek 3Di:
DPALLVVLVVVVLVCLLPVPPDDPPPPPPPRPPTDAPCCCVQPVAPALAEEEEQADPDVPLVVVLVVLLVVLQVVVVVVPPPPPPPDDDPDDDDDDDDDDDDDDDDDDDDDDDPDPDPPPPVPDPHGNYHYHDDDPPDPCNVQSHPDFLVSVLSSRFRKDKDFAADDDPPDDAPPLLFQFAHHPRMHIFTDDPSGHWYWYDHPVCSPQQKIKIFARHQPNHAHPQTHRWIAIDHSNCVSVVSCCCPVVVDDQHSRDPVGTDPVSVVVNRVVSVVSSVVPD